Protein AF-A0A737IDY1-F1 (afdb_monomer_lite)

Organism: NCBI:txid1967609

Structure (mmCIF, N/CA/C/O backbone):
data_AF-A0A737IDY1-F1
#
_entry.id   AF-A0A737IDY1-F1
#
loop_
_atom_site.group_PDB
_atom_site.id
_atom_site.type_symbol
_atom_site.label_atom_id
_atom_site.label_alt_id
_atom_site.label_comp_id
_atom_site.label_asym_id
_atom_site.label_entity_id
_atom_site.label_seq_id
_atom_site.pdbx_PDB_ins_code
_atom_site.Cartn_x
_atom_site.Cartn_y
_atom_site.Cartn_z
_atom_site.occupancy
_atom_site.B_iso_or_equiv
_atom_site.auth_seq_id
_atom_site.auth_comp_id
_atom_site.auth_asym_id
_atom_site.auth_atom_id
_atom_site.pdbx_PDB_model_num
ATOM 1 N N . MET A 1 1 ? 48.883 32.545 -89.229 1.00 51.78 1 MET A N 1
ATOM 2 C CA . MET A 1 1 ? 48.535 32.099 -87.864 1.00 51.78 1 MET A CA 1
ATOM 3 C C . MET A 1 1 ? 49.691 31.263 -87.366 1.00 51.78 1 MET A C 1
ATOM 5 O O . MET A 1 1 ? 49.945 30.193 -87.908 1.00 51.78 1 MET A O 1
ATOM 9 N N . ASP A 1 2 ? 50.469 31.830 -86.453 1.00 51.66 2 ASP A N 1
ATOM 10 C CA . ASP A 1 2 ? 51.795 31.333 -86.107 1.00 51.66 2 ASP A CA 1
ATOM 11 C C . ASP A 1 2 ? 51.736 30.023 -85.322 1.00 51.66 2 ASP A C 1
ATOM 13 O O . ASP A 1 2 ? 50.914 29.856 -84.418 1.00 51.66 2 ASP A O 1
ATOM 17 N N . LYS A 1 3 ? 52.675 29.118 -85.636 1.00 54.53 3 LYS A N 1
ATOM 18 C CA . LYS A 1 3 ? 52.867 27.783 -85.030 1.00 54.53 3 LYS A CA 1
ATOM 19 C C . LYS A 1 3 ? 52.943 27.800 -83.488 1.00 54.53 3 LYS A C 1
ATOM 21 O O . LYS A 1 3 ? 52.808 26.760 -82.847 1.00 54.53 3 LYS A O 1
ATOM 26 N N . HIS A 1 4 ? 53.122 28.980 -82.890 1.00 56.19 4 HIS A N 1
ATOM 27 C CA . HIS A 1 4 ? 53.158 29.211 -81.448 1.00 56.19 4 HIS A CA 1
ATOM 28 C C . HIS A 1 4 ? 51.786 29.194 -80.748 1.00 56.19 4 HIS A C 1
ATOM 30 O O . HIS A 1 4 ? 51.753 28.995 -79.539 1.00 56.19 4 HIS A O 1
ATOM 36 N N . THR A 1 5 ? 50.658 29.337 -81.452 1.00 58.06 5 THR A N 1
ATOM 37 C CA . THR A 1 5 ? 49.321 29.236 -80.813 1.00 58.06 5 THR A CA 1
ATOM 38 C C . THR A 1 5 ? 48.769 27.811 -80.794 1.00 58.06 5 THR A C 1
ATOM 40 O O . THR A 1 5 ? 48.032 27.446 -79.882 1.00 58.06 5 THR A O 1
ATOM 43 N N . THR A 1 6 ? 49.177 26.959 -81.736 1.00 63.75 6 THR A N 1
ATOM 44 C CA . THR A 1 6 ? 48.678 25.581 -81.833 1.00 63.75 6 THR A CA 1
ATOM 45 C C . THR A 1 6 ? 49.288 24.656 -80.781 1.00 63.75 6 THR A C 1
ATOM 47 O O . THR A 1 6 ? 48.566 23.855 -80.200 1.00 63.75 6 THR A O 1
ATOM 50 N N . TRP A 1 7 ? 50.588 24.769 -80.474 1.00 65.94 7 TRP A N 1
ATOM 51 C CA . TRP A 1 7 ? 51.228 23.879 -79.487 1.00 65.94 7 TRP A CA 1
ATOM 52 C C . TRP A 1 7 ? 50.713 24.110 -78.054 1.00 65.94 7 TRP A C 1
ATOM 54 O O . TRP A 1 7 ? 50.498 23.142 -77.329 1.00 65.94 7 TRP A O 1
ATOM 64 N N . LEU A 1 8 ? 50.422 25.363 -77.675 1.00 69.19 8 LEU A N 1
ATOM 65 C CA . LEU A 1 8 ? 49.798 25.698 -76.388 1.00 69.19 8 LEU A CA 1
ATOM 66 C C . LEU A 1 8 ? 48.379 25.127 -76.275 1.00 69.19 8 LEU A C 1
ATOM 68 O O . LEU A 1 8 ? 48.006 24.642 -75.211 1.00 69.19 8 LEU A O 1
ATOM 72 N N . ALA A 1 9 ? 47.610 25.117 -77.369 1.00 70.19 9 ALA A N 1
ATOM 73 C CA . ALA A 1 9 ? 46.286 24.497 -77.396 1.00 70.19 9 ALA A CA 1
ATOM 74 C C . ALA A 1 9 ? 46.360 22.966 -77.248 1.00 70.19 9 ALA A C 1
ATOM 76 O O . ALA A 1 9 ? 45.568 22.390 -76.506 1.00 70.19 9 ALA A O 1
ATOM 77 N N . TYR A 1 10 ? 47.340 22.308 -77.881 1.00 75.94 10 TYR A N 1
ATOM 78 C CA . TYR A 1 10 ? 47.556 20.866 -77.712 1.00 75.94 10 TYR A CA 1
ATOM 79 C C . TYR A 1 10 ? 48.030 20.502 -76.301 1.00 75.94 10 TYR A C 1
ATOM 81 O O . TYR A 1 10 ? 47.578 19.502 -75.751 1.00 75.94 10 TYR A O 1
ATOM 89 N N . ILE A 1 11 ? 48.886 21.322 -75.682 1.00 77.44 11 ILE A N 1
ATOM 90 C CA . ILE A 1 11 ? 49.307 21.130 -74.287 1.00 77.44 11 ILE A CA 1
ATOM 91 C C . ILE A 1 11 ? 48.130 21.315 -73.335 1.00 77.44 11 ILE A C 1
ATOM 93 O O . ILE A 1 11 ? 47.958 20.510 -72.422 1.00 77.44 11 ILE A O 1
ATOM 97 N N . TRP A 1 12 ? 47.287 22.326 -73.557 1.00 74.19 12 TRP A N 1
ATOM 98 C CA . TRP A 1 12 ? 46.123 22.522 -72.702 1.00 74.19 12 TRP A CA 1
ATOM 99 C C . TRP A 1 12 ? 45.099 21.390 -72.897 1.00 74.19 12 TRP A C 1
ATOM 101 O O . TRP A 1 12 ? 44.586 20.855 -71.921 1.00 74.19 12 TRP A O 1
ATOM 111 N N . ALA A 1 13 ? 44.869 20.914 -74.121 1.00 73.81 13 ALA A N 1
ATOM 112 C CA . ALA A 1 13 ? 44.017 19.745 -74.362 1.00 73.81 13 ALA A CA 1
ATOM 113 C C . ALA A 1 13 ? 44.574 18.456 -73.719 1.00 73.81 13 ALA A C 1
ATOM 115 O O . ALA A 1 13 ? 43.814 17.662 -73.169 1.00 73.81 13 ALA A O 1
ATOM 116 N N . LEU A 1 14 ? 45.899 18.265 -73.722 1.00 74.31 14 LEU A N 1
ATOM 117 C CA . LEU A 1 14 ? 46.548 17.121 -73.076 1.00 74.31 14 LEU A CA 1
ATOM 118 C C . LEU A 1 14 ? 46.428 17.184 -71.545 1.00 74.31 14 LEU A C 1
ATOM 120 O O . LEU A 1 14 ? 46.078 16.187 -70.919 1.00 74.31 14 LEU A O 1
ATOM 124 N N . ILE A 1 15 ? 46.678 18.349 -70.938 1.00 74.12 15 ILE A N 1
ATOM 125 C CA . ILE A 1 15 ? 46.593 18.527 -69.480 1.00 74.12 15 ILE A CA 1
ATOM 126 C C . ILE A 1 15 ? 45.140 18.398 -69.008 1.00 74.12 15 ILE A C 1
ATOM 128 O O . ILE A 1 15 ? 44.889 17.727 -68.013 1.00 74.12 15 ILE A O 1
ATOM 132 N N . SER A 1 16 ? 44.169 18.964 -69.731 1.00 70.19 16 SER A N 1
ATOM 133 C CA . SER A 1 16 ? 42.749 18.806 -69.380 1.00 70.19 16 SER A CA 1
ATOM 134 C C . SER A 1 16 ? 42.243 17.376 -69.598 1.00 70.19 16 SER A C 1
ATOM 136 O O . SER A 1 16 ? 41.480 16.888 -68.768 1.00 70.19 16 SER A O 1
ATOM 138 N N . GLY A 1 17 ? 42.719 16.662 -70.626 1.00 66.50 17 GLY A N 1
ATOM 139 C CA . GLY A 1 17 ? 42.428 15.237 -70.819 1.00 66.50 17 GLY A CA 1
ATOM 140 C C . GLY A 1 17 ? 42.988 14.352 -69.701 1.00 66.50 17 GLY A C 1
ATOM 141 O O . GLY A 1 17 ? 42.274 13.503 -69.172 1.00 66.50 17 GLY A O 1
ATOM 142 N N . ILE A 1 18 ? 44.234 14.597 -69.280 1.00 65.56 18 ILE A N 1
ATOM 143 C CA . ILE A 1 18 ? 44.852 13.880 -68.156 1.00 65.56 18 ILE A CA 1
ATOM 144 C C . ILE A 1 18 ? 44.110 14.209 -66.853 1.00 65.56 18 ILE A C 1
ATOM 146 O O . ILE A 1 18 ? 43.707 13.293 -66.144 1.00 65.56 18 ILE A O 1
ATOM 150 N N . CYS A 1 19 ? 43.831 15.480 -66.552 1.00 60.72 19 CYS A N 1
ATOM 151 C CA . CYS A 1 19 ? 43.095 15.854 -65.339 1.00 60.72 19 CYS A CA 1
ATOM 152 C C . CYS A 1 19 ? 41.648 15.322 -65.309 1.00 60.72 19 CYS A C 1
ATOM 154 O O . CYS A 1 19 ? 41.158 15.013 -64.228 1.00 60.72 19 CYS A O 1
ATOM 156 N N . ALA A 1 20 ? 40.984 15.156 -66.460 1.00 57.84 20 ALA A N 1
ATOM 157 C CA . ALA A 1 20 ? 39.661 14.528 -66.542 1.00 57.84 20 ALA A CA 1
ATOM 158 C C . ALA A 1 20 ? 39.701 13.001 -66.332 1.00 57.84 20 ALA A C 1
ATOM 160 O O . ALA A 1 20 ? 38.736 12.416 -65.847 1.00 57.84 20 ALA A O 1
ATOM 161 N N . GLN A 1 21 ? 40.817 12.343 -66.660 1.00 53.78 21 GLN A N 1
ATOM 162 C CA . GLN A 1 21 ? 40.993 10.906 -66.428 1.00 53.78 21 GLN A CA 1
ATOM 163 C C . GLN A 1 21 ? 41.264 10.585 -64.946 1.00 53.78 21 GLN A C 1
ATOM 165 O O . GLN A 1 21 ? 40.863 9.527 -64.464 1.00 53.78 21 GLN A O 1
ATOM 170 N N . TRP A 1 22 ? 41.880 11.513 -64.205 1.00 52.53 22 TRP A N 1
ATOM 171 C CA . TRP A 1 22 ? 42.130 11.378 -62.762 1.00 52.53 22 TRP A CA 1
ATOM 172 C C . TRP A 1 22 ? 40.904 11.657 -61.882 1.00 52.53 22 TRP A C 1
ATOM 174 O O . TRP A 1 22 ? 40.907 11.282 -60.714 1.00 52.53 22 TRP A O 1
ATOM 184 N N . THR A 1 23 ? 39.837 12.256 -62.415 1.00 52.28 23 THR A N 1
ATOM 185 C CA . THR A 1 23 ? 38.580 12.444 -61.671 1.00 52.28 23 THR A CA 1
ATOM 186 C C . THR A 1 23 ? 37.562 11.322 -61.888 1.00 52.28 23 THR A C 1
ATOM 188 O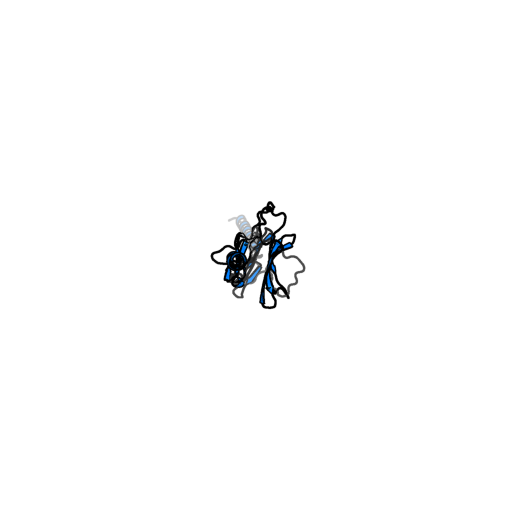 O . THR A 1 23 ? 36.517 11.338 -61.242 1.00 52.28 23 THR A O 1
ATOM 191 N N . LEU A 1 24 ? 37.846 10.334 -62.752 1.00 53.38 24 LEU A N 1
ATOM 192 C CA . LEU A 1 24 ? 36.860 9.323 -63.160 1.00 53.38 24 LEU A CA 1
ATOM 193 C C . LEU A 1 24 ? 37.045 7.925 -62.538 1.00 53.38 24 LEU A C 1
ATOM 195 O O . LEU A 1 24 ? 36.161 7.097 -62.722 1.00 53.38 24 LEU A O 1
ATOM 199 N N . ASN A 1 25 ? 38.138 7.616 -61.822 1.00 52.41 25 ASN A N 1
ATOM 200 C CA . ASN A 1 25 ? 38.460 6.205 -61.523 1.00 52.41 25 ASN A CA 1
ATOM 201 C C . ASN A 1 25 ? 38.720 5.795 -60.066 1.00 52.41 25 ASN A C 1
ATOM 203 O O . ASN A 1 25 ? 39.181 4.681 -59.847 1.00 52.41 25 ASN A O 1
ATOM 207 N N . ASP A 1 26 ? 38.311 6.604 -59.087 1.00 51.69 26 ASP A N 1
ATOM 208 C CA . ASP A 1 26 ? 38.113 6.120 -57.705 1.00 51.69 26 ASP A CA 1
ATOM 209 C C . ASP A 1 26 ? 36.625 5.944 -57.346 1.00 51.69 26 ASP A C 1
ATOM 211 O O . ASP A 1 26 ? 36.255 5.850 -56.177 1.00 51.69 26 ASP A O 1
ATOM 215 N N . TYR A 1 27 ? 35.748 5.840 -58.351 1.00 51.00 27 TYR A N 1
ATOM 216 C CA . TYR A 1 27 ? 34.382 5.357 -58.152 1.00 51.00 27 TYR A CA 1
ATOM 217 C C . TYR A 1 27 ? 34.287 3.924 -58.673 1.00 51.00 27 TYR A C 1
ATOM 219 O O . TYR A 1 27 ? 34.028 3.675 -59.849 1.00 51.00 27 TYR A O 1
ATOM 227 N N . ILE A 1 28 ? 34.547 2.956 -57.793 1.00 58.75 28 ILE A N 1
ATOM 228 C CA . ILE A 1 28 ? 34.242 1.552 -58.068 1.00 58.75 28 ILE A CA 1
ATOM 229 C C . ILE A 1 28 ? 32.756 1.482 -58.454 1.00 58.75 28 ILE A C 1
ATOM 231 O O . ILE A 1 28 ? 31.889 1.938 -57.710 1.00 58.75 28 ILE A O 1
ATOM 235 N N . ASN A 1 29 ? 32.460 0.944 -59.639 1.00 59.81 29 ASN A N 1
ATOM 236 C CA . ASN A 1 29 ? 31.088 0.710 -60.073 1.00 59.81 29 ASN A CA 1
ATOM 237 C C . ASN A 1 29 ? 30.551 -0.523 -59.367 1.00 59.81 29 ASN A C 1
ATOM 239 O O . ASN A 1 29 ? 30.725 -1.667 -59.791 1.00 59.81 29 ASN A O 1
ATOM 243 N N . HIS A 1 30 ? 29.886 -0.251 -58.261 1.00 57.06 30 HIS A N 1
ATOM 244 C CA . HIS A 1 30 ? 29.018 -1.197 -57.627 1.00 57.06 30 HIS A CA 1
ATOM 245 C C . HIS A 1 30 ? 27.670 -1.143 -58.348 1.00 57.06 30 HIS A C 1
ATOM 247 O O . HIS A 1 30 ? 26.880 -0.252 -58.060 1.00 57.06 30 HIS A O 1
ATOM 253 N N . GLY A 1 31 ? 27.448 -2.024 -59.338 1.00 57.59 31 GLY A N 1
ATOM 254 C CA . GLY A 1 31 ? 26.173 -2.087 -60.074 1.00 57.59 31 GLY A CA 1
ATOM 255 C C . GLY A 1 31 ? 24.972 -2.100 -59.122 1.00 57.59 31 GLY A C 1
ATOM 256 O O . GLY A 1 31 ? 25.135 -2.520 -57.980 1.00 57.59 31 GLY A O 1
ATOM 257 N N . ASP A 1 32 ? 23.813 -1.610 -59.569 1.00 55.91 32 ASP A N 1
ATOM 258 C CA . ASP A 1 32 ? 22.682 -1.223 -58.710 1.00 55.91 32 ASP A CA 1
ATOM 259 C C . ASP A 1 32 ? 22.418 -2.214 -57.555 1.00 55.91 32 ASP A C 1
ATOM 261 O O . ASP A 1 32 ? 21.854 -3.289 -57.746 1.00 55.91 32 ASP A O 1
ATOM 265 N N . GLY A 1 33 ? 22.869 -1.862 -56.343 1.00 58.25 33 GLY A N 1
ATOM 266 C CA . GLY A 1 33 ? 22.723 -2.680 -55.130 1.00 58.25 33 GLY A CA 1
ATOM 267 C C . GLY A 1 33 ? 24.002 -3.338 -54.592 1.00 58.25 33 GLY A C 1
ATOM 268 O O . GLY A 1 33 ? 23.981 -3.908 -53.502 1.00 58.25 33 GLY A O 1
ATOM 269 N N . TYR A 1 34 ? 25.142 -3.235 -55.274 1.00 61.69 34 TYR A N 1
ATOM 270 C CA . TYR A 1 34 ? 26.427 -3.576 -54.669 1.00 61.69 34 TYR A CA 1
ATOM 271 C C . TYR A 1 34 ? 26.808 -2.449 -53.678 1.00 61.69 34 TYR A C 1
ATOM 273 O O . TYR A 1 34 ? 26.773 -1.257 -53.978 1.00 61.69 34 TYR A O 1
ATOM 281 N N . ALA A 1 35 ? 27.128 -2.828 -52.442 1.00 56.97 35 ALA A N 1
ATOM 282 C CA . ALA A 1 35 ? 27.739 -1.946 -51.458 1.00 56.97 35 ALA A CA 1
ATOM 283 C C . ALA A 1 35 ? 29.188 -2.418 -51.226 1.00 56.97 35 ALA A C 1
ATOM 285 O O . ALA A 1 35 ? 29.387 -3.547 -50.765 1.00 56.97 35 ALA A O 1
ATOM 286 N N . PRO A 1 36 ? 30.211 -1.603 -51.540 1.00 58.72 36 PRO A N 1
ATOM 287 C CA . PRO A 1 36 ? 31.608 -1.932 -51.262 1.00 58.72 36 PRO A CA 1
ATOM 288 C C . PRO A 1 36 ? 31.823 -2.181 -49.774 1.00 58.72 36 PRO A C 1
ATOM 290 O O . PRO A 1 36 ? 31.508 -1.300 -48.981 1.00 58.72 36 PRO A O 1
ATOM 293 N N . GLY A 1 37 ? 32.405 -3.337 -49.428 1.00 56.84 37 GLY A N 1
ATOM 294 C CA . GLY A 1 37 ? 33.426 -3.602 -48.390 1.00 56.84 37 GLY A CA 1
ATOM 295 C C . GLY A 1 37 ? 33.327 -3.042 -46.959 1.00 56.84 37 GLY A C 1
ATOM 296 O O . GLY A 1 37 ? 34.176 -3.378 -46.141 1.00 56.84 37 GLY A O 1
ATOM 297 N N . TRP A 1 38 ? 32.332 -2.224 -46.631 1.00 54.75 38 TRP A N 1
ATOM 298 C CA . TRP A 1 38 ? 32.264 -1.405 -45.415 1.00 54.75 38 TRP A CA 1
ATOM 299 C C . TRP A 1 38 ? 30.955 -1.597 -44.638 1.00 54.75 38 TRP A C 1
ATOM 301 O O . TRP A 1 38 ? 30.796 -1.044 -43.552 1.00 54.75 38 TRP A O 1
ATOM 311 N N . ARG A 1 39 ? 30.032 -2.426 -45.149 1.00 54.59 39 ARG A N 1
ATOM 312 C CA . ARG A 1 39 ? 28.839 -2.888 -44.426 1.00 54.59 39 ARG A CA 1
ATOM 313 C C . ARG A 1 39 ? 28.940 -4.385 -44.148 1.00 54.59 39 ARG A C 1
ATOM 315 O O . ARG A 1 39 ? 28.561 -5.212 -44.968 1.00 54.59 39 ARG A O 1
ATOM 322 N N . ARG A 1 40 ? 29.456 -4.738 -42.970 1.00 60.62 40 ARG A N 1
ATOM 323 C CA . ARG A 1 40 ? 29.122 -6.015 -42.330 1.00 60.62 40 ARG A CA 1
ATOM 324 C C . ARG A 1 40 ? 27.891 -5.767 -41.477 1.00 60.62 40 ARG A C 1
ATOM 326 O O . ARG A 1 40 ? 27.995 -5.181 -40.404 1.00 60.62 40 ARG A O 1
ATOM 333 N N . GLU A 1 41 ? 26.734 -6.176 -41.968 1.00 64.50 41 GLU A N 1
ATOM 334 C CA . GLU A 1 41 ? 25.530 -6.217 -41.149 1.00 64.50 41 GLU A CA 1
ATOM 335 C C . GLU A 1 41 ? 25.725 -7.301 -40.080 1.00 64.50 41 GLU A C 1
ATOM 337 O O . GLU A 1 41 ? 26.015 -8.458 -40.377 1.00 64.50 41 GLU A O 1
ATOM 342 N N . PHE A 1 42 ? 25.658 -6.899 -38.811 1.00 63.47 42 PHE A N 1
ATOM 343 C CA . PHE A 1 42 ? 25.988 -7.708 -37.630 1.00 63.47 42 PHE A CA 1
ATOM 344 C C . PHE A 1 42 ? 24.867 -8.693 -37.247 1.00 63.47 42 PHE A C 1
ATOM 346 O O . PHE A 1 42 ? 24.722 -9.059 -36.085 1.00 63.47 42 PHE A O 1
ATOM 353 N N . SER A 1 43 ? 24.049 -9.117 -38.210 1.00 63.03 43 SER A N 1
ATOM 354 C CA . SER A 1 43 ? 22.943 -10.047 -37.983 1.00 63.03 43 SER A CA 1
ATOM 355 C C . SER A 1 43 ? 23.436 -11.483 -38.172 1.00 63.03 43 SER A C 1
ATOM 357 O O . SER A 1 43 ? 23.240 -12.103 -39.216 1.00 63.03 43 SER A O 1
ATOM 359 N N . ARG A 1 44 ? 24.176 -11.992 -37.176 1.00 66.75 44 ARG A N 1
ATOM 360 C CA . ARG A 1 44 ? 24.664 -13.380 -37.131 1.00 66.75 44 ARG A CA 1
ATOM 361 C C . ARG A 1 44 ? 24.140 -14.084 -35.881 1.00 66.75 44 ARG A C 1
ATOM 363 O O . ARG A 1 44 ? 24.332 -13.611 -34.765 1.00 66.75 44 ARG A O 1
ATOM 370 N N . THR A 1 45 ? 23.497 -15.232 -36.054 1.00 69.56 45 THR A N 1
ATOM 371 C CA . THR A 1 45 ? 23.138 -16.117 -34.938 1.00 69.56 45 THR A CA 1
ATOM 372 C C . THR A 1 45 ? 24.385 -16.830 -34.412 1.00 69.56 45 THR A C 1
ATOM 374 O O . THR A 1 45 ? 25.198 -17.296 -35.208 1.00 69.56 45 THR A O 1
ATOM 377 N N . GLY A 1 46 ? 24.522 -16.963 -33.088 1.00 67.81 46 GLY A N 1
ATOM 378 C CA . GLY A 1 46 ? 25.616 -17.734 -32.473 1.00 67.81 46 GLY A CA 1
ATOM 379 C C . GLY A 1 46 ? 26.926 -16.964 -32.261 1.00 67.81 46 GLY A C 1
ATOM 380 O O . GLY A 1 46 ? 28.001 -17.559 -32.251 1.00 67.81 46 GLY A O 1
ATOM 381 N N . ASP A 1 47 ? 26.843 -15.645 -32.102 1.00 72.19 47 ASP A N 1
ATOM 382 C CA . ASP A 1 47 ? 27.937 -14.789 -31.636 1.00 72.19 47 ASP A CA 1
ATOM 383 C C . ASP A 1 47 ? 28.316 -15.101 -30.169 1.00 72.19 47 ASP A C 1
ATOM 385 O O . ASP A 1 47 ? 27.436 -15.272 -29.325 1.00 72.19 47 ASP A O 1
ATOM 389 N N . GLY A 1 48 ? 29.621 -15.170 -29.870 1.00 74.88 48 GLY A N 1
ATOM 390 C CA . GLY A 1 48 ? 30.146 -15.242 -28.504 1.00 74.88 48 GLY A CA 1
ATOM 391 C C . GLY A 1 48 ? 30.816 -13.932 -28.079 1.00 74.88 48 GLY A C 1
ATOM 392 O O . GLY A 1 48 ? 31.930 -13.638 -28.521 1.00 74.88 48 GLY A O 1
ATOM 393 N N . MET A 1 49 ? 30.177 -13.181 -27.175 1.00 81.81 49 MET A N 1
ATOM 394 C CA . MET A 1 49 ? 30.736 -11.946 -26.611 1.00 81.81 49 MET A CA 1
ATOM 395 C C . MET A 1 49 ? 31.655 -12.246 -25.416 1.00 81.81 49 MET A C 1
ATOM 397 O O . MET A 1 49 ? 31.190 -12.651 -24.354 1.00 81.81 49 MET A O 1
ATOM 401 N N . THR A 1 50 ? 32.965 -12.007 -25.564 1.00 83.19 50 THR A N 1
ATOM 402 C CA . THR A 1 50 ? 33.968 -12.214 -24.496 1.00 83.19 50 THR A CA 1
ATOM 403 C C . THR A 1 50 ? 34.283 -10.945 -23.676 1.00 83.19 50 THR A C 1
ATOM 405 O O . THR A 1 50 ? 35.256 -10.943 -22.926 1.00 83.19 50 THR A O 1
ATOM 408 N N . GLY A 1 51 ? 33.508 -9.854 -23.815 1.00 86.81 51 GLY A N 1
ATOM 409 C CA . GLY A 1 51 ? 33.744 -8.556 -23.147 1.00 86.81 51 GLY A CA 1
ATOM 410 C C . GLY A 1 51 ? 32.509 -7.632 -23.060 1.00 86.81 51 GLY A C 1
ATOM 411 O O . GLY A 1 51 ? 31.431 -7.996 -23.522 1.00 86.81 51 GLY A O 1
ATOM 412 N N . ASN A 1 52 ? 32.664 -6.440 -22.457 1.00 89.62 52 ASN A N 1
ATOM 413 C CA . ASN A 1 52 ? 31.569 -5.490 -22.172 1.00 89.62 52 ASN A CA 1
ATOM 414 C C . ASN A 1 52 ? 30.963 -4.837 -23.427 1.00 89.62 52 ASN A C 1
ATOM 416 O O . ASN A 1 52 ? 31.680 -4.455 -24.353 1.00 89.62 52 ASN A O 1
ATOM 420 N N . LEU A 1 53 ? 29.652 -4.583 -23.383 1.00 85.88 53 LEU A N 1
ATOM 421 C CA . LEU A 1 53 ? 28.924 -3.833 -24.405 1.00 85.88 53 LEU A CA 1
ATOM 422 C C . LEU A 1 53 ? 28.669 -2.390 -23.948 1.00 85.88 53 LEU A C 1
ATOM 424 O O . LEU A 1 53 ? 27.843 -2.140 -23.074 1.00 85.88 53 LEU A O 1
ATOM 428 N N . TYR A 1 54 ? 29.358 -1.430 -24.563 1.00 84.50 54 TYR A N 1
ATOM 429 C CA . TYR A 1 54 ? 29.125 -0.002 -24.336 1.00 84.50 54 TYR A CA 1
ATOM 430 C C . TYR A 1 54 ? 28.329 0.588 -25.496 1.00 84.50 54 TYR A C 1
ATOM 432 O O . TYR A 1 54 ? 28.824 0.659 -26.620 1.00 84.50 54 TYR A O 1
ATOM 440 N N . LEU A 1 55 ? 27.117 1.059 -25.213 1.00 85.75 55 LEU A N 1
ATOM 441 C CA . LEU A 1 55 ? 26.253 1.704 -26.196 1.00 85.75 55 LEU A CA 1
ATOM 442 C C . LEU A 1 55 ? 26.315 3.219 -25.972 1.00 85.75 55 LEU A C 1
ATOM 444 O O . LEU A 1 55 ? 25.713 3.752 -25.042 1.00 85.75 55 LEU A O 1
ATOM 448 N N . LYS A 1 56 ? 27.130 3.908 -26.777 1.00 86.56 56 LYS A N 1
ATOM 449 C CA . LYS A 1 56 ? 27.335 5.357 -26.662 1.00 86.56 56 LYS A CA 1
ATOM 450 C C . LYS A 1 56 ? 26.221 6.087 -27.399 1.00 86.56 56 LYS A C 1
ATOM 452 O O . LYS A 1 56 ? 26.136 6.005 -28.619 1.00 86.56 56 LYS A O 1
ATOM 457 N N . ASN A 1 57 ? 25.408 6.827 -26.665 1.00 78.94 57 ASN A N 1
ATOM 458 C CA . ASN A 1 57 ? 24.449 7.759 -27.233 1.00 78.94 57 ASN A CA 1
ATOM 459 C C . ASN A 1 57 ? 24.221 8.902 -26.248 1.00 78.94 57 ASN A C 1
ATOM 461 O O . ASN A 1 57 ? 24.347 8.739 -25.035 1.00 78.94 57 ASN A O 1
ATOM 465 N N . GLU A 1 58 ? 23.875 10.055 -26.795 1.00 86.06 58 GLU A N 1
ATOM 466 C CA . GLU A 1 58 ? 23.423 11.212 -26.034 1.00 86.06 58 GLU A CA 1
ATOM 467 C C . GLU A 1 58 ? 21.904 11.165 -25.795 1.00 86.06 58 GLU A C 1
ATOM 469 O O . GLU A 1 58 ? 21.414 11.778 -24.850 1.00 86.06 58 GLU A O 1
ATOM 474 N N . GLY A 1 59 ? 21.172 10.400 -26.615 1.00 84.19 59 GLY A N 1
ATOM 475 C CA . GLY A 1 59 ? 19.746 10.097 -26.453 1.00 84.19 59 GLY A CA 1
ATOM 476 C C . GLY A 1 59 ? 19.459 8.686 -25.918 1.00 84.19 59 GLY A C 1
ATOM 477 O O . GLY A 1 59 ? 20.367 7.947 -25.532 1.00 84.19 59 GLY A O 1
ATOM 478 N N . ARG A 1 60 ? 18.173 8.302 -25.913 1.00 88.38 60 ARG A N 1
ATOM 479 C CA . ARG A 1 60 ? 17.713 6.974 -25.482 1.00 88.38 60 ARG A CA 1
ATOM 480 C C . ARG A 1 60 ? 18.349 5.879 -26.322 1.00 88.38 60 ARG A C 1
ATOM 482 O O . ARG A 1 60 ? 18.381 5.964 -27.549 1.00 88.38 60 ARG A O 1
ATOM 489 N N . ILE A 1 61 ? 18.782 4.816 -25.660 1.00 87.00 61 ILE A N 1
ATOM 490 C CA . ILE A 1 61 ? 18.997 3.536 -26.321 1.00 87.00 61 ILE A CA 1
ATOM 491 C C . ILE A 1 61 ? 18.046 2.554 -25.680 1.00 87.00 61 ILE A C 1
ATOM 493 O O . ILE A 1 61 ? 18.078 2.328 -24.470 1.00 87.00 61 ILE A O 1
ATOM 497 N N . ASN A 1 62 ? 17.190 2.007 -26.524 1.00 89.44 62 ASN A N 1
ATOM 498 C CA . ASN A 1 62 ? 16.297 0.951 -26.134 1.00 89.44 62 ASN A CA 1
ATOM 499 C C . ASN A 1 62 ? 16.968 -0.387 -26.399 1.00 89.44 62 ASN A C 1
ATOM 501 O O . ASN A 1 62 ? 17.480 -0.634 -27.490 1.00 89.44 62 ASN A O 1
ATOM 505 N N . LEU A 1 63 ? 16.885 -1.270 -25.422 1.00 92.62 63 LEU A N 1
ATOM 506 C CA . LEU A 1 63 ? 16.892 -2.696 -25.677 1.00 92.62 63 LEU A CA 1
ATOM 507 C C . LEU A 1 63 ? 15.428 -3.100 -25.821 1.00 92.62 63 LEU A C 1
ATOM 509 O O . LEU A 1 63 ? 14.610 -2.801 -24.950 1.00 92.62 63 LEU A O 1
ATOM 513 N N . ALA A 1 64 ? 15.086 -3.700 -26.951 1.00 92.56 64 ALA A N 1
ATOM 514 C CA . ALA A 1 64 ? 13.702 -3.891 -27.346 1.00 92.56 64 ALA A CA 1
ATOM 515 C C . ALA A 1 64 ? 13.437 -5.335 -27.726 1.00 92.56 64 ALA A C 1
ATOM 517 O O . ALA A 1 64 ? 14.308 -6.018 -28.262 1.00 92.56 64 ALA A O 1
ATOM 518 N N . ILE A 1 65 ? 12.200 -5.754 -27.508 1.00 93.62 65 ILE A N 1
ATOM 519 C CA . ILE A 1 65 ? 11.625 -6.882 -28.226 1.00 93.62 65 ILE A CA 1
ATOM 520 C C . ILE A 1 65 ? 10.629 -6.278 -29.181 1.00 93.62 65 ILE A C 1
ATOM 522 O O . ILE A 1 65 ? 9.812 -5.450 -28.780 1.00 93.62 65 ILE A O 1
ATOM 526 N N . VAL A 1 66 ? 10.707 -6.701 -30.425 1.00 93.38 66 VAL A N 1
ATOM 527 C CA . VAL A 1 66 ? 9.805 -6.271 -31.477 1.00 93.38 66 VAL A CA 1
ATOM 528 C C . VAL A 1 66 ? 9.183 -7.509 -32.103 1.00 93.38 66 VAL A C 1
ATOM 530 O O . VAL A 1 66 ? 9.783 -8.587 -32.069 1.00 93.38 66 VAL A O 1
ATOM 533 N N . ASP A 1 67 ? 7.964 -7.380 -32.609 1.00 92.19 67 ASP A N 1
ATOM 534 C CA . ASP A 1 67 ? 7.353 -8.438 -33.409 1.00 92.19 67 ASP A CA 1
ATOM 535 C C . ASP A 1 67 ? 7.891 -8.444 -34.853 1.00 92.19 67 ASP A C 1
ATOM 537 O O . ASP A 1 67 ? 8.763 -7.655 -35.213 1.00 92.19 67 ASP A O 1
ATOM 541 N N . GLU A 1 68 ? 7.405 -9.373 -35.683 1.00 93.81 68 GLU A N 1
ATOM 542 C CA . GLU A 1 68 ? 7.814 -9.513 -37.093 1.00 93.81 68 GLU A CA 1
ATOM 543 C C . GLU A 1 68 ? 7.450 -8.282 -37.945 1.00 93.81 68 GLU A C 1
ATOM 545 O O . GLU A 1 68 ? 8.070 -8.036 -38.975 1.00 93.81 68 GLU A O 1
ATOM 550 N N . ALA A 1 69 ? 6.486 -7.476 -37.488 1.00 92.69 69 ALA A N 1
ATOM 551 C CA . ALA A 1 69 ? 6.144 -6.181 -38.072 1.00 92.69 69 ALA A CA 1
ATOM 552 C C . ALA A 1 69 ? 6.929 -5.020 -37.427 1.00 92.69 69 ALA A C 1
ATOM 554 O O . ALA A 1 69 ? 6.581 -3.856 -37.624 1.00 92.69 69 ALA A O 1
ATOM 555 N N . GLU A 1 70 ? 7.959 -5.340 -36.638 1.00 91.44 70 GLU A N 1
ATOM 556 C CA . GLU A 1 70 ? 8.826 -4.427 -35.892 1.00 91.44 70 GLU A CA 1
ATOM 557 C C . GLU A 1 70 ? 8.103 -3.583 -34.831 1.00 91.44 70 GLU A C 1
ATOM 559 O O . GLU A 1 70 ? 8.630 -2.580 -34.343 1.00 91.44 70 GLU A O 1
ATOM 564 N N . THR A 1 71 ? 6.910 -4.002 -34.406 1.00 92.88 71 THR A N 1
ATOM 565 C CA . THR A 1 71 ? 6.189 -3.327 -33.329 1.00 92.88 71 THR A CA 1
ATOM 566 C C . THR A 1 71 ? 6.779 -3.734 -31.977 1.00 92.88 71 THR A C 1
ATOM 568 O O . THR A 1 71 ? 6.811 -4.922 -31.644 1.00 92.88 71 THR A O 1
ATOM 571 N N . PRO A 1 72 ? 7.220 -2.776 -31.148 1.00 93.56 72 PRO A N 1
ATOM 572 C CA . PRO A 1 72 ? 7.787 -3.064 -29.840 1.00 93.56 72 PRO A CA 1
ATOM 573 C C . PRO A 1 72 ? 6.778 -3.728 -28.910 1.00 93.56 72 PRO A C 1
ATOM 575 O O . PRO A 1 72 ? 5.678 -3.230 -28.703 1.00 93.56 72 PRO A O 1
ATOM 578 N N . ARG A 1 73 ? 7.179 -4.827 -28.287 1.00 94.56 73 ARG A N 1
ATOM 579 C CA . ARG A 1 73 ? 6.432 -5.539 -27.238 1.00 94.56 73 ARG A CA 1
ATOM 580 C C . ARG A 1 73 ? 7.063 -5.351 -25.863 1.00 94.56 73 ARG A C 1
ATOM 582 O O . ARG A 1 73 ? 6.458 -5.672 -24.850 1.00 94.56 73 ARG A O 1
ATOM 589 N N . MET A 1 74 ? 8.285 -4.825 -25.825 1.00 95.94 74 MET A N 1
ATOM 590 C CA . MET A 1 74 ? 8.982 -4.483 -24.595 1.00 95.94 74 MET A CA 1
ATOM 591 C C . MET A 1 74 ? 10.002 -3.384 -24.849 1.00 95.94 74 MET A C 1
ATOM 593 O O . MET A 1 74 ? 10.703 -3.417 -25.864 1.00 95.94 74 MET A O 1
ATOM 597 N N . TRP A 1 75 ? 10.155 -2.495 -23.872 1.00 94.06 75 TRP A N 1
ATOM 598 C CA . TRP A 1 75 ? 11.300 -1.604 -23.793 1.00 94.06 75 TRP A CA 1
ATOM 599 C C . TRP A 1 75 ? 12.027 -1.763 -22.462 1.00 94.06 75 TRP A C 1
ATOM 601 O O . TRP A 1 75 ? 11.407 -1.719 -21.403 1.00 94.06 75 TRP A O 1
ATOM 611 N N . LEU A 1 76 ? 13.351 -1.890 -22.530 1.00 95.31 76 LEU A N 1
ATOM 612 C CA . LEU A 1 76 ? 14.265 -1.617 -21.428 1.00 95.31 76 LEU A CA 1
ATOM 613 C C . LEU A 1 76 ? 15.137 -0.448 -21.839 1.00 95.31 76 LEU A C 1
ATOM 615 O O . LEU A 1 76 ? 15.838 -0.503 -22.855 1.00 95.31 76 LEU A O 1
ATOM 619 N N . PHE A 1 77 ? 15.104 0.605 -21.042 1.00 93.19 77 PHE A N 1
ATOM 620 C CA . PHE A 1 77 ? 15.878 1.777 -21.372 1.00 93.19 77 PHE A CA 1
ATOM 621 C C . PHE A 1 77 ? 16.231 2.608 -20.163 1.00 93.19 77 PHE A C 1
ATOM 623 O O . PHE A 1 77 ? 15.637 2.553 -19.085 1.00 93.19 77 PHE A O 1
ATOM 630 N N . LYS A 1 78 ? 17.232 3.435 -20.417 1.00 90.38 78 LYS A N 1
ATOM 631 C CA . LYS A 1 78 ? 17.588 4.548 -19.578 1.00 90.38 78 LYS A CA 1
ATOM 632 C C . LYS A 1 78 ? 17.903 5.713 -20.488 1.00 90.38 78 LYS A C 1
ATOM 634 O O . LYS A 1 78 ? 18.691 5.585 -21.421 1.00 90.38 78 LYS A O 1
ATOM 639 N N . ASP A 1 79 ? 17.331 6.860 -20.181 1.00 90.69 79 ASP A N 1
ATOM 640 C CA . ASP A 1 79 ? 17.749 8.090 -20.831 1.00 90.69 79 ASP A CA 1
ATOM 641 C C . ASP A 1 79 ? 18.957 8.680 -20.137 1.00 90.69 79 ASP A C 1
ATOM 643 O O . ASP A 1 79 ? 19.078 8.636 -18.900 1.00 90.69 79 ASP A O 1
ATOM 647 N N . LYS A 1 80 ? 19.811 9.318 -20.935 1.00 88.31 80 LYS A N 1
ATOM 648 C CA . LYS A 1 80 ? 20.791 10.255 -20.412 1.00 88.31 80 LYS A CA 1
ATOM 649 C C . LYS A 1 80 ? 20.048 11.320 -19.609 1.00 88.31 80 LYS A C 1
ATOM 651 O O . LYS A 1 80 ? 19.176 12.014 -20.117 1.00 88.31 80 LYS A O 1
ATOM 656 N N . GLY A 1 81 ? 20.364 11.382 -18.320 1.00 88.19 81 GLY A N 1
ATOM 657 C CA . GLY A 1 81 ? 19.679 12.270 -17.385 1.00 88.19 81 GLY A CA 1
ATOM 658 C C . GLY A 1 81 ? 18.261 11.852 -16.956 1.00 88.19 81 GLY A C 1
ATOM 659 O O . GLY A 1 81 ? 17.647 12.613 -16.221 1.00 88.19 81 GLY A O 1
ATOM 660 N N . GLY A 1 82 ? 17.733 10.680 -17.342 1.00 91.44 82 GLY A N 1
ATOM 661 C CA . GLY A 1 82 ? 16.386 10.227 -16.925 1.00 91.44 82 GLY A CA 1
ATOM 662 C C . GLY A 1 82 ? 16.270 9.796 -15.448 1.00 91.44 82 GLY A C 1
ATOM 663 O O . GLY A 1 82 ? 17.253 9.811 -14.703 1.00 91.44 82 GLY A O 1
ATOM 664 N N . ASP A 1 83 ? 15.109 9.287 -15.061 1.00 90.88 83 ASP A N 1
ATOM 665 C CA . ASP A 1 83 ? 14.670 8.989 -13.683 1.00 90.88 83 ASP A CA 1
ATOM 666 C C . ASP A 1 83 ? 15.171 7.665 -13.088 1.00 90.88 83 ASP A C 1
ATOM 668 O O . ASP A 1 83 ? 15.338 7.556 -11.877 1.00 90.88 83 ASP A O 1
ATOM 672 N N . GLY A 1 84 ? 15.452 6.678 -13.920 1.00 91.94 84 GLY A N 1
ATOM 673 C CA . GLY A 1 84 ? 15.674 5.338 -13.438 1.00 91.94 84 GLY A CA 1
ATOM 674 C C . GLY A 1 84 ? 15.736 4.368 -14.587 1.00 91.94 84 GLY A C 1
ATOM 675 O O . GLY A 1 84 ? 15.519 4.725 -15.740 1.00 91.94 84 GLY A O 1
ATOM 676 N N . VAL A 1 85 ? 16.110 3.141 -14.304 1.00 95.12 85 VAL A N 1
ATOM 677 C CA . VAL A 1 85 ? 16.070 2.124 -15.347 1.00 95.12 85 VAL A CA 1
ATOM 678 C C . VAL A 1 85 ? 14.611 1.724 -15.528 1.00 95.12 85 VAL A C 1
ATOM 680 O O . VAL A 1 85 ? 13.991 1.271 -14.568 1.00 95.12 85 VAL A O 1
ATOM 683 N N . HIS A 1 86 ? 14.077 1.931 -16.731 1.00 94.75 86 HIS A N 1
ATOM 684 C CA . HIS A 1 86 ? 12.700 1.601 -17.088 1.00 94.75 86 HIS A CA 1
ATOM 685 C C . HIS A 1 86 ? 12.601 0.218 -17.705 1.00 94.75 86 HIS A C 1
ATOM 687 O O . HIS A 1 86 ? 13.449 -0.167 -18.512 1.00 94.75 86 HIS A O 1
ATOM 693 N N . ILE A 1 87 ? 11.497 -0.460 -17.412 1.00 94.12 87 ILE A N 1
ATOM 694 C CA . ILE A 1 87 ? 11.034 -1.654 -18.113 1.00 94.12 87 ILE A CA 1
ATOM 695 C C . ILE A 1 87 ? 9.536 -1.514 -18.336 1.00 94.12 87 ILE A C 1
ATOM 697 O O . ILE A 1 87 ? 8.809 -1.238 -17.384 1.00 94.12 87 ILE A O 1
ATOM 701 N N . ASN A 1 88 ? 9.060 -1.757 -19.553 1.00 92.69 88 ASN A N 1
ATOM 702 C CA . ASN A 1 88 ? 7.630 -1.767 -19.847 1.00 92.69 88 ASN A CA 1
ATOM 703 C C . ASN A 1 88 ? 7.270 -2.697 -21.004 1.00 92.69 88 ASN A C 1
ATOM 705 O O . ASN A 1 88 ? 8.145 -3.224 -21.690 1.00 92.69 88 ASN A O 1
ATOM 709 N N . ASN A 1 89 ? 5.969 -2.860 -21.235 1.00 93.69 89 ASN A N 1
ATOM 710 C CA . ASN A 1 89 ? 5.404 -3.769 -22.236 1.00 93.69 89 ASN A CA 1
ATOM 711 C C . ASN A 1 89 ? 5.364 -3.173 -23.652 1.00 93.69 89 ASN A C 1
ATOM 713 O O . ASN A 1 89 ? 4.447 -3.443 -24.428 1.00 93.69 89 ASN A O 1
ATOM 717 N N . GLY A 1 90 ? 6.324 -2.319 -24.006 1.00 91.00 90 GLY A N 1
ATOM 718 C CA . GLY A 1 90 ? 6.397 -1.803 -25.365 1.00 91.00 90 GLY A CA 1
ATOM 719 C C . GLY A 1 90 ? 5.122 -1.059 -25.764 1.00 91.00 90 GLY A C 1
ATOM 720 O O . GLY A 1 90 ? 4.577 -0.264 -24.997 1.00 91.00 90 GLY A O 1
ATOM 721 N N . ASN A 1 91 ? 4.622 -1.359 -26.958 1.00 91.00 91 ASN A N 1
ATOM 722 C CA . ASN A 1 91 ? 3.387 -0.806 -27.497 1.00 91.00 91 ASN A CA 1
ATOM 723 C C . ASN A 1 91 ? 2.118 -1.463 -26.925 1.00 91.00 91 ASN A C 1
ATOM 725 O O . ASN A 1 91 ? 1.040 -0.906 -27.120 1.00 91.00 91 ASN A O 1
ATOM 729 N N . ASP A 1 92 ? 2.219 -2.588 -26.203 1.00 88.38 92 ASP A N 1
ATOM 730 C CA . ASP A 1 92 ? 1.070 -3.203 -25.512 1.00 88.38 92 ASP A CA 1
ATOM 731 C C . ASP A 1 92 ? 0.648 -2.424 -24.263 1.00 88.38 92 ASP A C 1
ATOM 733 O O . ASP A 1 92 ? -0.506 -2.498 -23.838 1.00 88.38 92 ASP A O 1
ATOM 737 N N . GLY A 1 93 ? 1.577 -1.674 -23.661 1.00 78.19 93 GLY A N 1
ATOM 738 C CA . GLY A 1 93 ? 1.330 -0.909 -22.439 1.00 78.19 93 GLY A CA 1
ATOM 739 C C . GLY A 1 93 ? 1.064 -1.783 -21.198 1.00 78.19 93 GLY A C 1
ATOM 740 O O . GLY A 1 93 ? 1.185 -3.002 -21.213 1.00 78.19 93 GLY A O 1
ATOM 741 N N . GLY A 1 94 ? 0.738 -1.169 -20.058 1.00 80.25 94 GLY A N 1
ATOM 742 C CA . GLY A 1 94 ? 0.658 -1.855 -18.748 1.00 80.25 94 GLY A CA 1
ATOM 743 C C . GLY A 1 94 ? 1.478 -1.182 -17.645 1.00 80.25 94 GLY A C 1
ATOM 744 O O . GLY A 1 94 ? 1.411 -1.597 -16.491 1.00 80.25 94 GLY A O 1
ATOM 745 N N . GLY A 1 95 ? 2.171 -0.098 -18.003 1.00 86.25 95 GLY A N 1
ATOM 746 C CA . GLY A 1 95 ? 2.975 0.716 -17.106 1.00 86.25 95 GLY A CA 1
ATOM 747 C C . GLY A 1 95 ? 4.413 0.231 -16.998 1.00 86.25 95 GLY A C 1
ATOM 748 O O . GLY A 1 95 ? 4.780 -0.832 -17.504 1.00 86.25 95 GLY A O 1
ATOM 749 N N . ASP A 1 96 ? 5.214 1.059 -16.339 1.00 91.38 96 ASP A N 1
ATOM 750 C CA . ASP A 1 96 ? 6.641 0.836 -16.201 1.00 91.38 96 ASP A CA 1
ATOM 751 C C . ASP A 1 96 ? 6.950 0.350 -14.787 1.00 91.38 96 ASP A C 1
ATOM 753 O O . ASP A 1 96 ? 6.430 0.882 -13.798 1.00 91.38 96 ASP A O 1
ATOM 757 N N . PHE A 1 97 ? 7.843 -0.631 -14.706 1.00 93.19 97 PHE A N 1
ATOM 758 C CA . PHE A 1 97 ? 8.625 -0.865 -13.502 1.00 93.19 97 PHE A CA 1
ATOM 759 C C . PHE A 1 97 ? 9.892 -0.033 -13.590 1.00 93.19 97 PHE A C 1
ATOM 761 O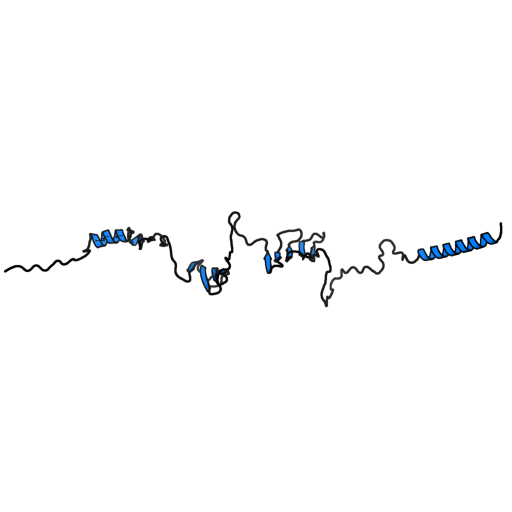 O . PHE A 1 97 ? 10.607 -0.089 -14.594 1.00 93.19 97 PHE A O 1
ATOM 768 N N . ILE A 1 98 ? 10.158 0.742 -12.540 1.00 95.56 98 ILE A N 1
ATOM 769 C CA . ILE A 1 98 ? 11.258 1.700 -12.551 1.00 95.56 98 ILE A CA 1
ATOM 770 C C . ILE A 1 98 ? 12.078 1.564 -11.277 1.00 95.56 98 ILE A C 1
ATOM 772 O O . ILE A 1 98 ? 11.560 1.602 -10.156 1.00 95.56 98 ILE A O 1
ATOM 776 N N . PHE A 1 99 ? 13.386 1.464 -11.479 1.00 93.25 99 PHE A N 1
ATOM 777 C CA . PHE A 1 99 ? 14.373 1.626 -10.423 1.00 93.25 99 PHE A CA 1
ATOM 778 C C . PHE A 1 99 ? 14.803 3.077 -10.376 1.00 93.25 99 PHE A C 1
ATOM 780 O O . PHE A 1 99 ? 15.603 3.513 -11.208 1.00 93.25 99 PHE A O 1
ATOM 787 N N . GLY A 1 100 ? 14.247 3.811 -9.418 1.00 89.00 100 GLY A N 1
ATOM 788 C CA . GLY A 1 100 ? 14.517 5.222 -9.243 1.00 89.00 100 GLY A CA 1
ATOM 789 C C . GLY A 1 100 ? 15.988 5.444 -8.928 1.00 89.00 100 GLY A C 1
ATOM 790 O O . GLY A 1 100 ? 16.601 4.768 -8.101 1.00 89.00 100 GLY A O 1
ATOM 791 N N . LYS A 1 101 ? 16.583 6.431 -9.585 1.00 93.00 101 LYS A N 1
ATOM 792 C CA . LYS A 1 101 ? 17.956 6.881 -9.307 1.00 93.00 101 LYS A CA 1
ATOM 793 C C . LYS A 1 101 ? 18.155 7.383 -7.870 1.00 93.00 101 LYS A C 1
ATOM 795 O O . LYS A 1 101 ? 19.275 7.678 -7.470 1.00 93.00 101 LYS A O 1
ATOM 800 N N . ASP A 1 102 ? 17.063 7.540 -7.139 1.00 83.88 102 ASP A N 1
ATOM 801 C CA . ASP A 1 102 ? 16.963 7.925 -5.739 1.00 83.88 102 ASP A CA 1
ATOM 802 C C . ASP A 1 102 ? 16.964 6.723 -4.766 1.00 83.88 102 ASP A C 1
ATOM 804 O O . ASP A 1 102 ? 16.940 6.943 -3.560 1.00 83.88 102 ASP A O 1
ATOM 808 N N . GLY A 1 103 ? 17.008 5.473 -5.255 1.00 75.94 103 GLY A N 1
ATOM 809 C CA . GLY A 1 103 ? 16.964 4.247 -4.440 1.00 75.94 103 GLY A CA 1
ATOM 810 C C . GLY A 1 103 ? 15.553 3.695 -4.199 1.00 75.94 103 GLY A C 1
ATOM 811 O O . GLY A 1 103 ? 15.401 2.695 -3.496 1.00 75.94 103 GLY A O 1
ATOM 812 N N . GLY A 1 104 ? 14.531 4.337 -4.775 1.00 83.75 104 GLY A N 1
ATOM 813 C CA . GLY A 1 104 ? 13.137 3.910 -4.713 1.00 83.75 104 GLY A CA 1
ATOM 814 C C . GLY A 1 104 ? 12.750 2.903 -5.800 1.00 83.75 104 GLY A C 1
ATOM 815 O O . GLY A 1 104 ? 13.441 2.711 -6.803 1.00 83.75 104 GLY A O 1
ATOM 816 N N . PHE A 1 105 ? 11.596 2.270 -5.604 1.00 89.88 105 PHE A N 1
ATOM 817 C CA . PHE A 1 105 ? 10.992 1.332 -6.547 1.00 89.88 105 PHE A CA 1
ATOM 818 C C . PHE A 1 105 ? 9.597 1.811 -6.939 1.00 89.88 105 PHE A C 1
ATOM 820 O O . PHE A 1 105 ? 8.766 2.083 -6.068 1.00 89.88 105 PHE A O 1
ATOM 827 N N . TYR A 1 106 ? 9.333 1.891 -8.242 1.00 80.44 106 TYR A N 1
ATOM 828 C CA . TYR A 1 106 ? 8.048 2.339 -8.771 1.00 80.44 106 TYR A CA 1
ATOM 829 C C . TYR A 1 106 ? 7.371 1.190 -9.534 1.00 80.44 106 TYR A C 1
ATOM 831 O O . TYR A 1 106 ? 7.947 0.625 -10.464 1.00 80.44 106 TYR A O 1
ATOM 839 N N . ALA A 1 107 ? 6.146 0.844 -9.122 1.00 86.94 107 ALA A N 1
ATOM 840 C CA . ALA A 1 107 ? 5.288 -0.159 -9.755 1.00 86.94 107 ALA A CA 1
ATOM 841 C C . ALA A 1 107 ? 3.868 0.394 -9.959 1.00 86.94 107 ALA A C 1
ATOM 843 O O . ALA A 1 107 ? 3.366 1.163 -9.137 1.00 86.94 107 ALA A O 1
ATOM 844 N N . SER A 1 108 ? 3.205 -0.024 -11.043 1.00 74.19 108 SER A N 1
ATOM 845 C CA . SER A 1 108 ? 1.957 0.581 -11.545 1.00 74.19 108 SER A CA 1
ATOM 846 C C . SER A 1 108 ? 0.711 0.290 -10.687 1.00 74.19 108 SER A C 1
ATOM 848 O O . SER A 1 108 ? -0.279 1.014 -10.778 1.00 74.19 108 SER A O 1
ATOM 850 N N . ALA A 1 109 ? 0.755 -0.741 -9.831 1.00 61.06 109 ALA A N 1
ATOM 851 C CA . ALA A 1 109 ? -0.220 -0.996 -8.773 1.00 6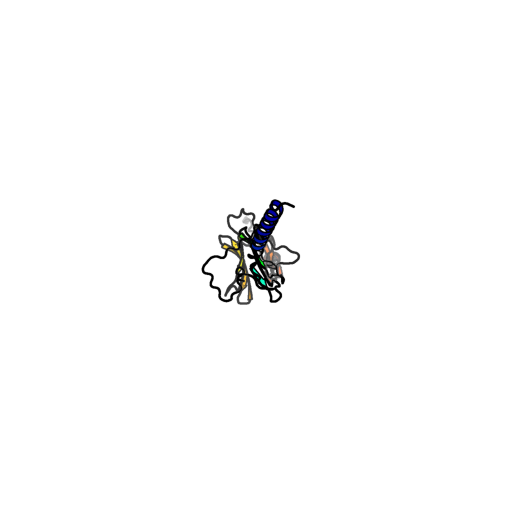1.06 109 ALA A CA 1
ATOM 852 C C . ALA A 1 109 ? 0.360 -1.862 -7.641 1.00 61.06 109 ALA A C 1
ATOM 854 O O . ALA A 1 109 ? 0.921 -2.929 -7.876 1.00 61.06 109 ALA A O 1
ATOM 855 N N . VAL A 1 110 ? 0.062 -1.436 -6.412 1.00 61.53 110 VAL A N 1
ATOM 856 C CA . VAL A 1 110 ? -0.385 -2.291 -5.304 1.00 61.53 110 VAL A CA 1
ATOM 857 C C . VAL A 1 110 ? -1.823 -1.846 -5.046 1.00 61.53 110 VAL A C 1
ATOM 859 O O . VAL A 1 110 ? -2.054 -0.677 -4.740 1.00 61.53 110 VAL A O 1
ATOM 862 N N . ARG A 1 111 ? -2.834 -2.683 -5.281 1.00 61.12 111 ARG A N 1
ATOM 863 C CA . ARG A 1 111 ? -4.211 -2.167 -5.362 1.00 61.12 111 ARG A CA 1
ATOM 864 C C . ARG A 1 111 ? -4.845 -1.919 -3.985 1.00 61.12 111 ARG A C 1
ATOM 866 O O . ARG A 1 111 ? -5.075 -2.863 -3.237 1.00 61.12 111 ARG A O 1
ATOM 873 N N . ALA A 1 112 ? -5.215 -0.649 -3.756 1.00 63.50 112 ALA A N 1
ATOM 874 C CA . ALA A 1 112 ? -6.083 -0.094 -2.703 1.00 63.50 112 ALA A CA 1
ATOM 875 C C . ALA A 1 112 ? -7.134 0.875 -3.329 1.00 63.50 112 ALA A C 1
ATOM 877 O O . ALA A 1 112 ? -7.017 1.234 -4.498 1.00 63.50 112 ALA A O 1
ATOM 878 N N . GLY A 1 113 ? -8.216 1.219 -2.612 1.00 60.12 113 GLY A N 1
ATOM 879 C CA . GLY A 1 113 ? -9.516 1.655 -3.180 1.00 60.12 113 GLY A CA 1
ATOM 880 C C . GLY A 1 113 ? -9.602 2.984 -3.967 1.00 60.12 113 GLY A C 1
ATOM 881 O O . GLY A 1 113 ? -8.794 3.885 -3.800 1.00 60.12 113 GLY A O 1
ATOM 882 N N . ILE A 1 114 ? -10.665 3.127 -4.783 1.00 76.31 114 ILE A N 1
ATOM 883 C CA . ILE A 1 114 ? -10.883 4.250 -5.731 1.00 76.31 114 ILE A CA 1
ATOM 884 C C . ILE A 1 114 ? -10.964 5.618 -5.027 1.00 76.31 114 ILE A C 1
ATOM 886 O O . ILE A 1 114 ? -10.380 6.588 -5.493 1.00 76.31 114 ILE A O 1
ATOM 890 N N . GLY A 1 115 ? -11.713 5.701 -3.917 1.00 80.12 115 GLY A N 1
ATOM 891 C CA . GLY A 1 115 ? -12.046 6.968 -3.246 1.00 80.12 115 GLY A CA 1
ATOM 892 C C . GLY A 1 115 ? -11.481 7.130 -1.834 1.00 80.12 115 GLY A C 1
ATOM 893 O O . GLY A 1 115 ? -12.005 7.947 -1.081 1.00 80.12 115 GLY A O 1
ATOM 894 N N . ARG A 1 116 ? -10.508 6.310 -1.418 1.00 83.31 116 ARG A N 1
ATOM 895 C CA . ARG A 1 116 ? -9.846 6.414 -0.103 1.00 83.31 116 ARG A CA 1
ATOM 896 C C . ARG A 1 116 ? -8.347 6.175 -0.249 1.00 83.31 116 ARG A C 1
ATOM 898 O O . ARG A 1 116 ? -7.937 5.279 -0.977 1.00 83.31 116 ARG A O 1
ATOM 905 N N . LYS A 1 117 ? -7.550 6.955 0.483 1.00 82.62 117 LYS A N 1
ATOM 906 C CA . LYS A 1 117 ? -6.086 6.855 0.518 1.00 82.62 117 LYS A CA 1
ATOM 907 C C . LYS A 1 117 ? -5.631 5.796 1.535 1.00 82.62 117 LYS A C 1
ATOM 909 O O . LYS A 1 117 ? -6.128 5.792 2.657 1.00 82.62 117 LYS A O 1
ATOM 914 N N . LEU A 1 118 ? -4.650 4.971 1.157 1.00 84.38 118 LEU A N 1
ATOM 915 C CA . LEU A 1 118 ? -3.816 4.159 2.057 1.00 84.38 118 LEU A CA 1
ATOM 916 C C . LEU A 1 118 ? -2.450 4.857 2.179 1.00 84.38 118 LEU A C 1
ATOM 918 O O . LEU A 1 118 ? -1.797 5.072 1.161 1.00 84.38 118 LEU A O 1
ATOM 922 N N . ALA A 1 119 ? -2.053 5.282 3.381 1.00 85.31 119 ALA A N 1
ATOM 923 C CA . ALA A 1 119 ? -0.815 6.036 3.610 1.00 85.31 119 ALA A CA 1
ATOM 924 C C . ALA A 1 119 ? 0.146 5.276 4.541 1.00 85.31 119 ALA A C 1
ATOM 926 O O . ALA A 1 119 ? -0.300 4.695 5.525 1.00 85.31 119 ALA A O 1
ATOM 927 N N . VAL A 1 120 ? 1.449 5.337 4.241 1.00 87.00 120 VAL A N 1
ATOM 928 C CA . VAL A 1 120 ? 2.562 4.915 5.111 1.00 87.00 120 VAL A CA 1
ATOM 929 C C . VAL A 1 120 ? 3.388 6.172 5.395 1.00 87.00 120 VAL A C 1
ATOM 931 O O . VAL A 1 120 ? 3.889 6.792 4.458 1.00 87.00 120 VAL A O 1
ATOM 934 N N . THR A 1 121 ? 3.449 6.607 6.655 1.00 89.50 121 THR A N 1
ATOM 935 C CA . THR A 1 121 ? 4.054 7.888 7.067 1.00 89.50 121 THR A CA 1
ATOM 936 C C . THR A 1 121 ? 4.993 7.701 8.253 1.00 89.50 121 THR A C 1
ATOM 938 O O . THR A 1 121 ? 4.732 6.863 9.111 1.00 89.50 121 THR A O 1
ATOM 941 N N . SER A 1 122 ? 6.047 8.515 8.325 1.00 90.62 122 SER A N 1
ATOM 942 C CA . SER A 1 122 ? 6.959 8.607 9.470 1.00 90.62 122 SER A CA 1
ATOM 943 C C . SER A 1 122 ? 7.233 10.081 9.770 1.00 90.62 122 SER A C 1
ATOM 945 O O . SER A 1 122 ? 7.643 10.811 8.869 1.00 90.62 122 SER A O 1
ATOM 947 N N . ASP A 1 123 ? 7.046 10.503 11.024 1.00 94.31 123 ASP A N 1
ATOM 948 C CA . ASP A 1 123 ? 7.424 11.847 11.498 1.00 94.31 123 ASP A CA 1
ATOM 949 C C . ASP A 1 123 ? 8.944 11.977 11.723 1.00 94.31 123 ASP A C 1
ATOM 951 O O . ASP A 1 123 ? 9.432 13.029 12.135 1.00 94.31 123 ASP A O 1
ATOM 955 N N . ASN A 1 124 ? 9.702 10.901 11.465 1.00 94.19 124 ASN A N 1
ATOM 956 C CA . ASN A 1 124 ? 11.161 10.810 11.587 1.00 94.19 124 ASN A CA 1
ATOM 957 C C . ASN A 1 124 ? 11.724 11.238 12.959 1.00 94.19 124 ASN A C 1
ATOM 959 O O . ASN A 1 124 ? 12.894 11.585 13.094 1.00 94.19 124 ASN A O 1
ATOM 963 N N . ASN A 1 125 ? 10.875 11.228 13.981 1.00 94.94 125 ASN A N 1
ATOM 964 C CA . ASN A 1 125 ? 11.216 11.443 15.385 1.00 94.94 125 ASN A CA 1
ATOM 965 C C . ASN A 1 125 ? 11.155 10.138 16.188 1.00 94.94 125 ASN A C 1
ATOM 967 O O . ASN A 1 125 ? 11.527 10.117 17.361 1.00 94.94 125 ASN A O 1
ATOM 971 N N . SER A 1 126 ? 10.673 9.064 15.557 1.00 95.31 126 SER A N 1
ATOM 972 C CA . SER A 1 126 ? 10.744 7.736 16.127 1.00 95.31 126 SER A CA 1
ATOM 973 C C . SER A 1 126 ? 12.211 7.374 16.289 1.00 95.31 126 SER A C 1
ATOM 975 O O . SER A 1 126 ? 13.007 7.531 15.362 1.00 95.31 126 SER A O 1
ATOM 977 N N . ALA A 1 127 ? 12.567 6.875 17.468 1.00 96.62 127 ALA A N 1
ATOM 978 C CA . ALA A 1 127 ? 13.902 6.344 17.706 1.00 96.62 127 ALA A CA 1
ATOM 979 C C . ALA A 1 127 ? 14.195 5.120 16.819 1.00 96.62 127 ALA A C 1
ATOM 981 O O . ALA A 1 127 ? 15.359 4.797 16.601 1.00 96.62 127 ALA A O 1
ATOM 982 N N . LEU A 1 128 ? 13.141 4.454 16.330 1.00 96.94 128 LEU A N 1
ATOM 983 C CA . LEU A 1 128 ? 13.187 3.198 15.590 1.00 96.94 128 LEU A CA 1
ATOM 984 C C . LEU A 1 128 ? 12.339 3.278 14.317 1.00 96.94 128 LEU A C 1
ATOM 986 O O . LEU A 1 128 ? 11.345 4.006 14.255 1.00 96.94 128 LEU A O 1
ATOM 990 N N . SER A 1 129 ? 12.687 2.493 13.309 1.00 95.94 129 SER A N 1
ATOM 991 C CA . SER A 1 129 ? 11.862 2.328 12.113 1.00 95.94 129 SER A CA 1
ATOM 992 C C . SER A 1 129 ? 10.619 1.507 12.443 1.00 95.94 129 SER A C 1
ATOM 994 O O . SER A 1 129 ? 10.710 0.521 13.164 1.00 95.94 129 SER A O 1
ATOM 996 N N . ALA A 1 130 ? 9.469 1.886 11.884 1.00 95.38 130 ALA A N 1
ATOM 997 C CA . ALA A 1 130 ? 8.234 1.111 11.969 1.00 95.38 130 ALA A CA 1
ATOM 998 C C . ALA A 1 130 ? 7.942 0.431 10.631 1.00 95.38 130 ALA A C 1
ATOM 1000 O O . ALA A 1 130 ? 8.239 0.997 9.570 1.00 95.38 130 ALA A O 1
ATOM 1001 N N . ARG A 1 131 ? 7.335 -0.759 10.664 1.00 95.19 131 ARG A N 1
ATOM 1002 C CA . ARG A 1 131 ? 6.961 -1.480 9.442 1.00 95.19 131 ARG A CA 1
ATOM 1003 C C . ARG A 1 131 ? 5.511 -1.950 9.483 1.00 95.19 131 ARG A C 1
ATOM 1005 O O . ARG A 1 131 ? 4.934 -2.239 10.529 1.00 95.19 131 ARG A O 1
ATOM 1012 N N . PHE A 1 132 ? 4.926 -2.003 8.289 1.00 94.94 132 PHE A N 1
ATOM 1013 C CA . PHE A 1 132 ? 3.652 -2.655 8.020 1.00 94.94 132 PHE A CA 1
ATOM 1014 C C . PHE A 1 132 ? 3.944 -3.910 7.211 1.00 94.94 132 PHE A C 1
ATOM 1016 O O . PHE A 1 1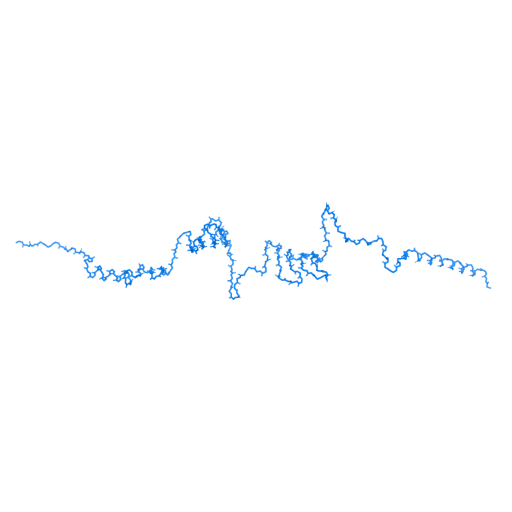32 ? 4.373 -3.826 6.057 1.00 94.94 132 PHE A O 1
ATOM 1023 N N . ASN A 1 133 ? 3.714 -5.064 7.824 1.00 95.19 133 ASN A N 1
ATOM 1024 C CA . ASN A 1 133 ? 4.171 -6.333 7.291 1.00 95.19 133 ASN A CA 1
ATOM 1025 C C . ASN A 1 133 ? 2.978 -7.200 6.899 1.00 95.19 133 ASN A C 1
ATOM 1027 O O . ASN A 1 133 ? 2.054 -7.424 7.684 1.00 95.19 133 ASN A O 1
ATOM 1031 N N . LEU A 1 134 ? 3.031 -7.729 5.680 1.00 96.00 134 LEU A N 1
ATOM 1032 C CA . LEU A 1 134 ? 2.209 -8.853 5.256 1.00 96.00 134 LEU A CA 1
ATOM 1033 C C . LEU A 1 134 ? 3.103 -10.091 5.220 1.00 96.00 134 LEU A C 1
ATOM 1035 O O . LEU A 1 134 ? 4.008 -10.176 4.390 1.00 96.00 134 LEU A O 1
ATOM 1039 N N . TRP A 1 135 ? 2.842 -11.040 6.115 1.00 97.25 135 TRP A N 1
ATOM 1040 C CA . TRP A 1 135 ? 3.575 -12.304 6.198 1.00 97.25 135 TRP A CA 1
ATOM 1041 C C . TRP A 1 135 ? 2.636 -13.465 6.575 1.00 97.25 135 TRP A C 1
ATOM 1043 O O . TRP A 1 135 ? 1.440 -13.266 6.759 1.00 97.25 135 TRP A O 1
ATOM 1053 N N . GLY A 1 136 ? 3.112 -14.709 6.632 1.00 96.00 136 GLY A N 1
ATOM 1054 C CA . GLY A 1 136 ? 2.293 -15.871 7.021 1.00 96.00 136 GLY A CA 1
ATOM 1055 C C . GLY A 1 136 ? 3.030 -17.212 6.887 1.00 96.00 136 GLY A C 1
ATOM 1056 O O . GLY A 1 136 ? 4.076 -17.266 6.244 1.00 96.00 136 GLY A O 1
ATOM 1057 N N . GLY A 1 137 ? 2.508 -18.285 7.509 1.00 93.94 137 GLY A N 1
ATOM 1058 C CA . GLY A 1 137 ? 3.099 -19.641 7.543 1.00 93.94 137 GLY A CA 1
ATOM 1059 C C . GLY A 1 137 ? 2.192 -20.739 8.151 1.00 93.94 137 GLY A C 1
ATOM 1060 O O . GLY A 1 137 ? 1.016 -20.495 8.382 1.00 93.94 137 GLY A O 1
ATOM 1061 N N . GLY A 1 138 ? 2.720 -21.947 8.424 1.00 92.31 138 GLY A N 1
ATOM 1062 C CA . GLY A 1 138 ? 1.964 -23.175 8.782 1.00 92.31 138 GLY A CA 1
ATOM 1063 C C . GLY A 1 138 ? 0.833 -23.008 9.807 1.00 92.31 138 GLY A C 1
ATOM 1064 O O . GLY A 1 138 ? -0.339 -23.065 9.443 1.00 92.31 138 GLY A O 1
ATOM 1065 N N . ASP A 1 139 ? 1.171 -22.731 11.068 1.00 94.00 139 ASP A N 1
ATOM 1066 C CA . ASP A 1 139 ? 0.172 -22.483 12.123 1.00 94.00 139 ASP A CA 1
ATOM 1067 C C . ASP A 1 139 ? -0.396 -21.045 12.100 1.00 94.00 139 ASP A C 1
ATOM 1069 O O . ASP A 1 139 ? -1.202 -20.668 12.953 1.00 94.00 139 ASP A O 1
ATOM 1073 N N . ARG A 1 140 ? 0.038 -20.209 11.140 1.00 95.94 140 ARG A N 1
ATOM 1074 C CA . ARG A 1 140 ? -0.331 -18.785 10.997 1.00 95.94 140 ARG A CA 1
ATOM 1075 C C . ARG A 1 140 ? -0.539 -18.382 9.519 1.00 95.94 140 ARG A C 1
ATOM 1077 O O . ARG A 1 140 ? 0.222 -17.555 9.014 1.00 95.94 140 ARG A O 1
ATOM 1084 N N . PRO A 1 141 ? -1.525 -18.959 8.802 1.00 96.19 141 PRO A N 1
ATOM 1085 C CA . PRO A 1 141 ? -1.700 -18.816 7.350 1.00 96.19 141 PRO A CA 1
ATOM 1086 C C . PRO A 1 141 ? -1.575 -17.408 6.746 1.00 96.19 141 PRO A C 1
ATOM 1088 O O . PRO A 1 141 ? -1.091 -17.245 5.629 1.00 96.19 141 PRO A O 1
ATOM 1091 N N . THR A 1 142 ? -2.034 -16.372 7.438 1.00 98.06 142 THR A N 1
ATOM 1092 C CA . THR A 1 142 ? -1.889 -14.978 6.997 1.00 98.06 142 THR A CA 1
ATOM 1093 C C . THR A 1 142 ? -1.822 -14.111 8.231 1.00 98.06 142 THR A C 1
ATOM 1095 O O . THR A 1 142 ? -2.699 -14.224 9.086 1.00 98.06 142 THR A O 1
ATOM 1098 N N . VAL A 1 143 ? -0.804 -13.264 8.306 1.00 98.50 143 VAL A N 1
ATOM 1099 C CA . VAL A 1 143 ? -0.550 -12.313 9.377 1.00 98.50 143 VAL A CA 1
ATOM 1100 C C . VAL A 1 143 ? -0.378 -10.934 8.761 1.00 98.50 143 VAL A C 1
ATOM 1102 O O . VAL A 1 143 ? 0.422 -10.722 7.849 1.00 98.50 143 VAL A O 1
ATOM 1105 N N . ILE A 1 144 ? -1.154 -9.993 9.275 1.00 98.50 144 ILE A N 1
ATOM 1106 C CA . ILE A 1 144 ? -0.961 -8.573 9.014 1.00 98.50 144 ILE A CA 1
ATOM 1107 C C . ILE A 1 144 ? -0.484 -7.979 10.332 1.00 98.50 144 ILE A C 1
ATOM 1109 O O . ILE A 1 144 ? -1.219 -8.038 11.323 1.00 98.50 144 ILE A O 1
ATOM 1113 N N . GLU A 1 145 ? 0.746 -7.475 10.343 1.00 98.50 145 GLU A N 1
ATOM 1114 C CA . GLU A 1 145 ? 1.492 -7.119 11.552 1.00 98.50 145 GLU A CA 1
ATOM 1115 C C . GLU A 1 145 ? 2.054 -5.701 11.484 1.00 98.50 145 GLU A C 1
ATOM 1117 O O . GLU A 1 145 ? 2.463 -5.222 10.423 1.00 98.50 145 GLU A O 1
ATOM 1122 N N . LEU A 1 146 ? 2.077 -5.057 12.649 1.00 98.31 146 LEU A N 1
ATOM 1123 C CA . LEU A 1 146 ? 2.794 -3.815 12.901 1.00 98.31 146 LEU A CA 1
ATOM 1124 C C . LEU A 1 146 ? 3.925 -4.091 13.888 1.00 98.31 146 LEU A C 1
ATOM 1126 O O . LEU A 1 146 ? 3.694 -4.696 14.941 1.00 98.31 146 LEU A O 1
ATOM 1130 N N . ASP A 1 147 ? 5.126 -3.635 13.554 1.00 98.00 147 ASP A N 1
ATOM 1131 C CA . ASP A 1 147 ? 6.318 -3.771 14.384 1.00 98.00 147 ASP A CA 1
ATOM 1132 C C . ASP A 1 147 ? 7.236 -2.546 14.266 1.00 98.00 147 ASP A C 1
ATOM 1134 O O . ASP A 1 147 ? 7.022 -1.646 13.445 1.00 98.00 147 ASP A O 1
ATOM 1138 N N . ASP A 1 148 ? 8.267 -2.527 15.104 1.00 97.81 148 ASP A N 1
ATOM 1139 C CA . ASP A 1 148 ? 9.411 -1.633 14.980 1.00 97.81 148 ASP A CA 1
ATOM 1140 C C . ASP A 1 148 ? 10.738 -2.414 15.032 1.00 97.81 148 ASP A C 1
ATOM 1142 O O . ASP A 1 148 ? 10.774 -3.643 14.910 1.00 97.81 148 ASP A O 1
ATOM 1146 N N . ASP A 1 149 ? 11.864 -1.718 15.179 1.00 96.88 149 ASP A N 1
ATOM 1147 C CA . ASP A 1 149 ? 13.186 -2.352 15.282 1.00 96.88 149 ASP A CA 1
ATOM 1148 C C . ASP A 1 149 ? 13.387 -3.185 16.568 1.00 96.88 149 ASP A C 1
ATOM 1150 O O . ASP A 1 149 ? 14.353 -3.943 16.652 1.00 96.88 149 ASP A O 1
ATOM 1154 N N . GLN A 1 150 ? 12.498 -3.074 17.563 1.00 96.19 150 GLN A N 1
ATOM 1155 C CA . GLN A 1 150 ? 12.552 -3.791 18.843 1.00 96.19 150 GLN A CA 1
ATOM 1156 C C . GLN A 1 150 ? 11.549 -4.946 18.957 1.00 96.19 150 GLN A C 1
ATOM 1158 O O . GLN A 1 150 ? 11.795 -5.880 19.724 1.00 96.19 150 GLN A O 1
ATOM 1163 N N . GLY A 1 151 ? 10.448 -4.938 18.208 1.00 96.88 151 GLY A N 1
ATOM 1164 C CA . GLY A 1 151 ? 9.540 -6.080 18.144 1.00 96.88 151 GLY A CA 1
ATOM 1165 C C . GLY A 1 151 ? 8.140 -5.751 17.643 1.00 96.88 151 GLY A C 1
ATOM 1166 O O . GLY A 1 151 ? 7.815 -4.620 17.294 1.00 96.88 151 GLY A O 1
ATOM 1167 N N . TRP A 1 152 ? 7.291 -6.778 17.607 1.00 97.94 152 TRP A N 1
ATOM 1168 C CA . TRP A 1 152 ? 5.902 -6.651 17.175 1.00 97.94 152 TRP A CA 1
ATOM 1169 C C . TRP A 1 152 ? 5.054 -5.921 18.220 1.00 97.94 152 TRP A C 1
ATOM 1171 O O . TRP A 1 152 ? 5.178 -6.156 19.427 1.00 97.94 152 TRP A O 1
ATOM 1181 N N . HIS A 1 153 ? 4.157 -5.064 17.735 1.00 98.31 153 HIS A N 1
ATOM 1182 C CA . HIS A 1 153 ? 3.180 -4.341 18.551 1.00 98.31 153 HIS A CA 1
ATOM 1183 C C . HIS A 1 153 ? 1.847 -5.075 18.553 1.00 98.31 153 HIS A C 1
ATOM 1185 O O . HIS A 1 153 ? 1.292 -5.383 19.605 1.00 98.31 153 HIS A O 1
ATOM 1191 N N . LEU A 1 154 ? 1.326 -5.368 17.360 1.00 98.56 154 LEU A N 1
ATOM 1192 C CA . LEU A 1 154 ? 0.051 -6.050 17.182 1.00 98.56 154 LEU A CA 1
ATOM 1193 C C . LEU A 1 154 ? -0.005 -6.793 15.855 1.00 98.56 154 LEU A C 1
ATOM 1195 O O . LEU A 1 154 ? 0.655 -6.421 14.884 1.00 98.56 154 LEU A O 1
ATOM 1199 N N . TYR A 1 155 ? -0.854 -7.814 15.805 1.00 98.56 155 TYR A N 1
ATOM 1200 C CA . TYR A 1 155 ? -1.178 -8.492 14.561 1.00 98.56 155 TYR A CA 1
ATOM 1201 C C . TYR A 1 155 ? -2.605 -9.032 14.552 1.00 98.56 155 TYR A C 1
ATOM 1203 O O . TYR A 1 155 ? -3.172 -9.411 15.580 1.00 98.56 155 TYR A O 1
ATOM 1211 N N . SER A 1 156 ? -3.156 -9.146 13.346 1.00 98.50 156 SER A N 1
ATOM 1212 C CA . SER A 1 156 ? -4.283 -10.038 13.071 1.00 98.50 156 SER A CA 1
ATOM 1213 C C . SER A 1 156 ? -3.778 -11.253 12.306 1.00 98.50 156 SER A C 1
ATOM 1215 O O . SER A 1 156 ? -2.942 -11.112 11.413 1.00 98.50 156 SER A O 1
ATOM 1217 N N . GLN A 1 157 ? -4.265 -12.443 12.660 1.00 98.19 157 GLN A N 1
ATOM 1218 C CA . GLN A 1 157 ? -3.936 -13.670 11.949 1.00 98.19 157 GLN A CA 1
ATOM 1219 C C . GLN A 1 157 ? -5.150 -14.545 11.665 1.00 98.19 157 GLN A C 1
ATOM 1221 O O . GLN A 1 157 ? -6.080 -14.613 12.470 1.00 98.19 157 GLN A O 1
ATOM 1226 N N . ARG A 1 158 ? -5.083 -15.290 10.562 1.00 98.12 158 ARG A N 1
ATOM 1227 C CA . ARG A 1 158 ? -5.911 -16.481 10.335 1.00 98.12 158 ARG A CA 1
ATOM 1228 C C . ARG A 1 158 ? -5.184 -17.722 10.855 1.00 98.12 158 ARG A C 1
ATOM 1230 O O . ARG A 1 158 ? -4.012 -17.887 10.541 1.00 98.12 158 ARG A O 1
ATOM 1237 N N . ASN A 1 159 ? -5.873 -18.553 11.639 1.00 96.81 159 ASN A N 1
ATOM 1238 C CA . ASN A 1 159 ? -5.417 -19.837 12.187 1.00 96.81 159 ASN A CA 1
ATOM 1239 C C . ASN A 1 159 ? -5.690 -20.999 11.206 1.00 96.81 159 ASN A C 1
ATOM 1241 O O . ASN A 1 159 ? -6.485 -20.828 10.275 1.00 96.81 159 ASN A O 1
ATOM 1245 N N . PRO A 1 160 ? -5.094 -22.191 11.419 1.00 96.62 160 PRO A N 1
ATOM 1246 C CA . PRO A 1 160 ? -5.280 -23.351 10.537 1.00 96.62 160 PRO A CA 1
ATOM 1247 C C . PRO A 1 160 ? -6.722 -23.852 10.455 1.00 96.62 160 PRO A C 1
ATOM 1249 O O . PRO A 1 160 ? -7.173 -24.290 9.403 1.00 96.62 160 PRO A O 1
ATOM 1252 N N . ASP A 1 161 ? -7.468 -23.733 11.550 1.00 96.69 161 ASP A N 1
ATOM 1253 C CA . ASP A 1 161 ? -8.896 -24.056 11.616 1.00 96.69 161 ASP A CA 1
ATOM 1254 C C . ASP A 1 161 ? -9.790 -22.983 10.957 1.00 96.69 161 ASP A C 1
ATOM 1256 O O . ASP A 1 161 ? -11.016 -23.055 11.019 1.00 96.69 161 ASP A O 1
ATOM 1260 N N . GLY A 1 162 ? -9.187 -21.964 10.336 1.00 96.25 162 GLY A N 1
ATOM 1261 C CA . GLY A 1 162 ? -9.872 -20.847 9.701 1.00 96.25 162 GLY A CA 1
ATOM 1262 C C . GLY A 1 162 ? -10.321 -19.750 10.667 1.00 96.25 162 GLY A C 1
ATOM 1263 O O . GLY A 1 162 ? -10.775 -18.705 10.192 1.00 96.25 162 GLY A O 1
ATOM 1264 N N . SER A 1 163 ? -10.170 -19.926 11.984 1.00 97.44 163 SER A N 1
ATOM 1265 C CA . SER A 1 163 ? -10.500 -18.889 12.966 1.00 97.44 163 SER A CA 1
ATOM 1266 C C . SER A 1 163 ? -9.557 -17.682 12.855 1.00 97.44 163 SER A C 1
ATOM 1268 O O . SER A 1 163 ? -8.448 -17.781 12.330 1.00 97.44 163 SER A O 1
ATOM 1270 N N . ILE A 1 164 ? -10.005 -16.511 13.315 1.00 98.06 164 ILE A N 1
ATOM 1271 C CA . ILE A 1 164 ? -9.188 -15.291 13.362 1.00 98.06 164 ILE A CA 1
ATOM 1272 C C . ILE A 1 164 ? -8.761 -15.024 14.800 1.00 98.06 164 ILE A C 1
ATOM 1274 O O . ILE A 1 164 ? -9.557 -15.151 15.729 1.00 98.06 164 ILE A O 1
ATOM 1278 N N . ARG A 1 165 ? -7.514 -14.595 14.974 1.00 96.62 165 ARG A N 1
ATOM 1279 C CA . ARG A 1 165 ? -6.975 -14.108 16.242 1.00 96.62 165 ARG A CA 1
ATOM 1280 C C . ARG A 1 165 ? -6.392 -12.712 16.042 1.00 96.62 165 ARG A C 1
ATOM 1282 O O . ARG A 1 165 ? -5.668 -12.480 15.081 1.00 96.62 165 ARG A O 1
ATOM 1289 N N . PHE A 1 166 ? -6.673 -11.814 16.978 1.00 98.06 166 PHE A N 1
ATOM 1290 C CA . PHE A 1 166 ? -6.039 -10.503 17.093 1.00 98.06 166 PHE A CA 1
ATOM 1291 C C . PHE A 1 166 ? -5.243 -10.467 18.399 1.00 98.06 166 PHE A C 1
ATOM 1293 O O . PHE A 1 166 ? -5.772 -10.873 19.432 1.00 98.06 166 PHE A O 1
ATOM 1300 N N . MET A 1 167 ? -3.982 -10.043 18.353 1.00 98.12 167 MET A N 1
ATOM 1301 C CA . MET A 1 167 ? -3.089 -10.009 19.515 1.00 98.12 167 MET A CA 1
ATOM 1302 C C . MET A 1 167 ? -2.379 -8.663 19.604 1.00 98.12 167 MET A C 1
ATOM 1304 O O . MET A 1 167 ? -1.988 -8.104 18.581 1.00 98.12 167 MET A O 1
ATOM 1308 N N . VAL A 1 168 ? -2.191 -8.187 20.834 1.00 98.38 168 VAL A N 1
ATOM 1309 C CA . VAL A 1 168 ? -1.466 -6.957 21.179 1.00 98.38 168 VAL A CA 1
ATOM 1310 C C . VAL A 1 168 ? -0.385 -7.318 22.194 1.00 98.38 168 VAL A C 1
ATOM 1312 O O . VAL A 1 168 ? -0.666 -8.016 23.168 1.00 98.38 168 VAL A O 1
ATOM 1315 N N . ASN A 1 169 ? 0.845 -6.869 21.961 1.00 98.00 169 ASN A N 1
ATOM 1316 C CA . ASN A 1 169 ? 1.985 -7.064 22.851 1.00 98.00 169 ASN A CA 1
ATOM 1317 C C . ASN A 1 169 ? 2.059 -5.935 23.882 1.00 98.00 169 ASN A C 1
ATOM 1319 O O . ASN A 1 169 ? 2.901 -5.043 23.792 1.00 98.00 169 ASN A O 1
ATOM 1323 N N . GLY A 1 170 ? 1.127 -5.930 24.827 1.00 96.69 170 GLY A N 1
ATOM 1324 C CA . GLY A 1 170 ? 1.070 -4.892 25.845 1.00 96.69 170 GLY A CA 1
ATOM 1325 C C . GLY A 1 170 ? -0.322 -4.718 26.421 1.00 96.69 170 GLY A C 1
ATOM 1326 O O . GLY A 1 170 ? -1.164 -5.616 26.364 1.00 96.69 170 GLY A O 1
ATOM 1327 N N . GLU A 1 171 ? -0.552 -3.544 26.989 1.00 97.06 171 GLU A N 1
ATOM 1328 C CA . GLU A 1 171 ? -1.833 -3.177 27.577 1.00 97.06 171 GLU A CA 1
ATOM 1329 C C . GLU A 1 171 ? -2.839 -2.754 26.500 1.00 97.06 171 GLU A C 1
ATOM 1331 O O . GLU A 1 171 ? -2.500 -2.077 25.529 1.00 97.06 171 GLU A O 1
ATOM 1336 N N . ILE A 1 172 ? -4.106 -3.123 26.699 1.00 95.75 172 ILE A N 1
ATOM 1337 C CA . ILE A 1 172 ? -5.228 -2.627 25.900 1.00 95.75 172 ILE A CA 1
ATOM 1338 C C . ILE A 1 172 ? -6.012 -1.651 26.771 1.00 95.75 172 ILE A C 1
ATOM 1340 O O . ILE A 1 172 ? -6.679 -2.053 27.722 1.00 95.75 172 ILE A O 1
ATOM 1344 N N . PHE A 1 173 ? -5.942 -0.369 26.425 1.00 95.44 173 PHE A N 1
ATOM 1345 C CA . PHE A 1 173 ? -6.694 0.698 27.075 1.00 95.44 173 PHE A CA 1
ATOM 1346 C C . PHE A 1 173 ? -7.829 1.175 26.164 1.00 95.44 173 PHE A C 1
ATOM 1348 O O . PHE A 1 173 ? -7.599 1.505 25.000 1.00 95.44 173 PHE A O 1
ATOM 1355 N N . THR A 1 174 ? -9.056 1.237 26.686 1.00 95.56 174 THR A N 1
ATOM 1356 C CA . THR A 1 174 ? -10.238 1.691 25.939 1.00 95.56 174 THR A CA 1
ATOM 1357 C C . THR A 1 174 ? -10.867 2.912 26.604 1.00 95.56 174 THR A C 1
ATOM 1359 O O . THR A 1 174 ? -11.000 2.974 27.821 1.00 95.56 174 THR A O 1
ATOM 1362 N N . THR A 1 175 ? -11.298 3.891 25.807 1.00 96.25 175 THR A N 1
ATOM 1363 C CA . THR A 1 175 ? -12.051 5.065 26.297 1.00 96.25 175 THR A CA 1
ATOM 1364 C C . THR A 1 175 ? -13.560 4.825 26.339 1.00 96.25 175 THR A C 1
ATOM 1366 O O . THR A 1 175 ? -14.288 5.551 27.012 1.00 96.25 175 THR A O 1
ATOM 1369 N N . GLY A 1 176 ? -14.029 3.812 25.610 1.00 97.12 176 GLY A N 1
ATOM 1370 C CA . GLY A 1 176 ? -15.408 3.342 25.610 1.00 97.12 176 GLY A CA 1
ATOM 1371 C C . GLY A 1 176 ? -15.546 1.960 26.242 1.00 97.12 176 GLY A C 1
ATOM 1372 O O . GLY A 1 176 ? -14.569 1.351 26.687 1.00 97.12 176 GLY A O 1
ATOM 1373 N N . SER A 1 177 ? -16.781 1.469 26.256 1.00 97.50 177 SER A N 1
ATOM 1374 C CA . SER A 1 177 ? -17.122 0.137 26.749 1.00 97.50 177 SER A CA 1
ATOM 1375 C C . SER A 1 177 ? -16.500 -0.984 25.914 1.00 97.50 177 SER A C 1
ATOM 1377 O O . SER A 1 177 ? -16.313 -0.851 24.704 1.00 97.50 177 SER A O 1
ATOM 1379 N N . ILE A 1 178 ? -16.238 -2.121 26.559 1.00 97.06 178 ILE A N 1
ATOM 1380 C CA . ILE A 1 178 ? -15.798 -3.352 25.890 1.00 97.06 178 ILE A CA 1
ATOM 1381 C C . ILE A 1 178 ? -17.015 -4.253 25.683 1.00 97.06 178 ILE A C 1
ATOM 1383 O O . ILE A 1 178 ? -17.718 -4.571 26.643 1.00 97.06 178 ILE A O 1
ATOM 1387 N N . HIS A 1 179 ? -17.239 -4.695 24.444 1.00 97.31 179 HIS A N 1
ATOM 1388 C CA . HIS A 1 179 ? -18.342 -5.585 24.081 1.00 97.31 179 HIS A CA 1
ATOM 1389 C C . HIS A 1 179 ? -17.834 -6.993 23.751 1.00 97.31 179 HIS A C 1
ATOM 1391 O O . HIS A 1 179 ? -16.999 -7.168 22.863 1.00 97.31 179 HIS A O 1
ATOM 1397 N N . ALA A 1 180 ? -18.369 -8.000 24.445 1.00 95.50 180 ALA A N 1
ATOM 1398 C CA . ALA A 1 180 ? -18.076 -9.416 24.228 1.00 95.50 1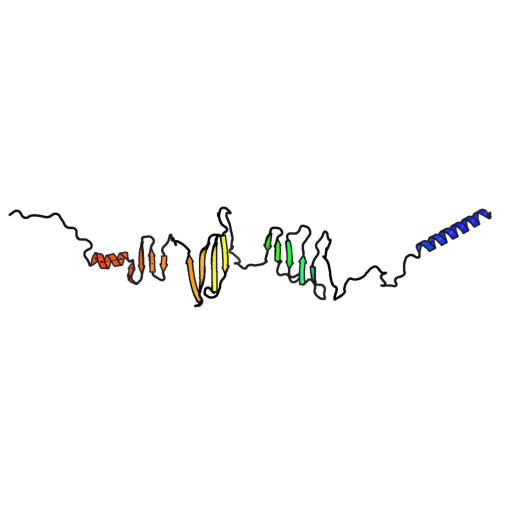80 ALA A CA 1
ATOM 1399 C C . ALA A 1 180 ? -19.385 -10.167 23.947 1.00 95.50 180 ALA A C 1
ATOM 1401 O O . ALA A 1 180 ? -20.108 -10.574 24.860 1.00 95.50 180 ALA A O 1
ATOM 1402 N N . GLY A 1 181 ? -19.726 -10.303 22.663 1.00 96.00 181 GLY A N 1
ATOM 1403 C CA . GLY A 1 181 ? -21.071 -10.720 22.265 1.00 96.00 181 GLY A CA 1
ATOM 1404 C C . GLY A 1 181 ? -22.112 -9.704 22.748 1.00 96.00 181 GLY A C 1
ATOM 1405 O O . GLY A 1 181 ? -21.972 -8.513 22.490 1.00 96.00 181 GLY A O 1
ATOM 1406 N N . ALA A 1 182 ? -23.140 -10.170 23.463 1.00 96.31 182 ALA A N 1
ATOM 1407 C CA . ALA A 1 182 ? -24.177 -9.313 24.050 1.00 96.31 182 ALA A CA 1
ATOM 1408 C C . ALA A 1 182 ? -23.808 -8.734 25.435 1.00 96.31 182 ALA A C 1
ATOM 1410 O O . ALA A 1 182 ? -24.585 -7.969 26.005 1.00 96.31 182 ALA A O 1
ATOM 1411 N N . SER A 1 183 ? -22.654 -9.105 25.994 1.00 98.12 183 SER A N 1
ATOM 1412 C CA . SER A 1 183 ? -22.184 -8.605 27.290 1.00 98.12 183 SER A CA 1
ATOM 1413 C C . SER A 1 183 ? -21.357 -7.331 27.120 1.00 98.12 183 SER A C 1
ATOM 1415 O O . SER A 1 183 ? -20.640 -7.181 26.128 1.00 98.12 183 SER A O 1
ATOM 1417 N N . THR A 1 184 ? -21.415 -6.434 28.107 1.00 98.19 184 THR A N 1
ATOM 1418 C CA . THR A 1 184 ? -20.701 -5.147 28.081 1.00 98.19 184 THR A CA 1
ATOM 1419 C C . THR A 1 184 ? -19.982 -4.894 29.401 1.00 98.19 184 THR A C 1
ATOM 1421 O O . THR A 1 184 ? -20.591 -5.027 30.459 1.00 98.19 184 THR A O 1
ATOM 1424 N N . ILE A 1 185 ? -18.719 -4.470 29.342 1.00 97.81 185 ILE A N 1
ATOM 1425 C CA . ILE A 1 185 ? -18.023 -3.813 30.456 1.00 97.81 185 ILE A CA 1
ATOM 1426 C C . ILE A 1 185 ? -18.128 -2.308 30.218 1.00 97.81 185 ILE A C 1
ATOM 1428 O O . ILE A 1 185 ? -17.623 -1.795 29.218 1.00 97.81 185 ILE A O 1
ATOM 1432 N N . SER A 1 186 ? -18.841 -1.618 31.101 1.00 97.44 186 SER A N 1
ATOM 1433 C CA . SER A 1 186 ? -19.119 -0.186 31.012 1.00 97.44 186 SER A CA 1
ATOM 1434 C C . SER A 1 186 ? -17.960 0.658 31.556 1.00 97.44 186 SER A C 1
ATOM 1436 O O . SER A 1 186 ? -17.140 0.184 32.342 1.00 97.44 186 SER A O 1
ATOM 1438 N N . THR A 1 187 ? -17.890 1.925 31.140 1.00 97.25 187 THR A N 1
ATOM 1439 C CA . THR A 1 187 ? -16.835 2.870 31.548 1.00 97.25 187 THR A CA 1
ATOM 1440 C C . THR A 1 187 ? -16.946 3.315 33.011 1.00 97.25 187 THR A C 1
ATOM 1442 O O . THR A 1 187 ? -15.973 3.810 33.568 1.00 97.25 187 THR A O 1
ATOM 1445 N N . ASP A 1 188 ? -18.098 3.104 33.652 1.00 97.06 188 ASP A N 1
ATOM 1446 C CA . ASP A 1 188 ? -18.329 3.303 35.092 1.00 97.06 188 ASP A CA 1
ATOM 1447 C C . ASP A 1 188 ? -17.985 2.061 35.943 1.00 97.06 188 ASP A C 1
ATOM 1449 O O . ASP A 1 188 ? -18.206 2.053 37.154 1.00 97.06 188 ASP A O 1
ATOM 1453 N N . GLY A 1 189 ? -17.457 1.002 35.318 1.00 96.56 189 GLY A N 1
ATOM 1454 C CA . GLY A 1 189 ? -17.134 -0.270 35.965 1.00 96.56 189 GLY A CA 1
ATOM 1455 C C . GLY A 1 189 ? -18.317 -1.234 36.098 1.00 96.56 189 GLY A C 1
ATOM 1456 O O . GLY A 1 189 ? -18.143 -2.337 36.617 1.00 96.56 189 GLY A O 1
ATOM 1457 N N . ASN A 1 190 ? -19.514 -0.864 35.628 1.00 98.12 190 ASN A N 1
ATOM 1458 C CA . ASN A 1 190 ? -20.665 -1.762 35.626 1.00 98.12 190 ASN A CA 1
ATOM 1459 C C . ASN A 1 190 ? -20.527 -2.843 34.539 1.00 98.12 190 ASN A C 1
ATOM 1461 O O . ASN A 1 190 ? -19.843 -2.662 33.530 1.00 98.12 190 ASN A O 1
ATOM 1465 N N . ILE A 1 191 ? -21.207 -3.974 34.722 1.00 98.38 191 ILE A N 1
ATOM 1466 C CA . ILE A 1 191 ? -21.175 -5.095 33.777 1.00 98.38 191 ILE A CA 1
ATOM 1467 C C . ILE A 1 191 ? -22.604 -5.435 33.371 1.00 98.38 191 ILE A C 1
ATOM 1469 O O . ILE A 1 191 ? -23.431 -5.767 34.213 1.00 98.38 191 ILE A O 1
ATOM 1473 N N . TYR A 1 192 ? -22.897 -5.381 32.078 1.00 98.38 192 TYR A N 1
ATOM 1474 C CA . TYR A 1 192 ? -24.170 -5.828 31.519 1.00 98.38 192 TYR A CA 1
ATOM 1475 C C . TYR A 1 192 ? -24.049 -7.249 30.977 1.00 98.38 192 TYR A C 1
ATOM 1477 O O . TYR A 1 192 ? -23.074 -7.574 30.294 1.00 98.38 192 TYR A O 1
ATOM 1485 N N . GLY A 1 193 ? -25.069 -8.075 31.201 1.00 98.06 193 GLY A N 1
ATOM 1486 C CA . GLY A 1 193 ? -25.171 -9.379 30.555 1.00 98.06 193 GLY A CA 1
ATOM 1487 C C . GLY A 1 193 ? -26.462 -10.118 30.886 1.00 98.06 193 GLY A C 1
ATOM 1488 O O . GLY A 1 193 ? -27.111 -9.862 31.900 1.00 98.06 193 GLY A O 1
ATOM 1489 N N . SER A 1 194 ? -26.816 -11.089 30.040 1.00 97.31 194 SER A N 1
ATOM 1490 C CA . SER A 1 194 ? -28.006 -11.932 30.230 1.00 97.31 194 SER A CA 1
ATOM 1491 C C . SER A 1 194 ? -27.976 -12.717 31.544 1.00 97.31 194 SER A C 1
ATOM 1493 O O . SER A 1 194 ? -29.031 -12.954 32.125 1.00 97.31 194 SER A O 1
ATOM 1495 N N . LEU A 1 195 ? -26.783 -13.050 32.052 1.00 96.44 195 LEU A N 1
ATOM 1496 C CA . LEU A 1 195 ? -26.602 -13.703 33.351 1.00 96.44 195 LEU A CA 1
ATOM 1497 C C . LEU A 1 195 ? -27.164 -12.869 34.517 1.00 96.44 195 LEU A C 1
ATOM 1499 O O . LEU A 1 195 ? -27.671 -13.429 35.485 1.00 96.44 195 LEU A O 1
ATOM 1503 N N . TRP A 1 196 ? -27.116 -11.540 34.406 1.00 95.94 196 TRP A N 1
ATOM 1504 C CA . TRP A 1 196 ? -27.638 -10.606 35.408 1.00 95.94 196 TRP A CA 1
ATOM 1505 C C . TRP A 1 196 ? -29.081 -10.176 35.119 1.00 95.94 196 TRP A C 1
ATOM 1507 O O . TRP A 1 196 ? -29.685 -9.473 35.923 1.00 95.94 196 TRP A O 1
ATOM 1517 N N . GLY A 1 197 ? -29.639 -10.569 33.968 1.00 95.75 197 GLY A N 1
ATOM 1518 C CA . GLY A 1 197 ? -30.912 -10.042 33.472 1.00 95.75 197 GLY A CA 1
ATOM 1519 C C . GLY A 1 197 ? -30.861 -8.545 33.142 1.00 95.75 197 GLY A C 1
ATOM 1520 O O . GLY A 1 197 ? -31.901 -7.894 33.117 1.00 95.75 197 GLY A O 1
ATOM 1521 N N . GLY A 1 198 ? -29.665 -7.988 32.924 1.00 97.12 198 GLY A N 1
ATOM 1522 C CA . GLY A 1 198 ? -29.459 -6.551 32.787 1.00 97.12 198 GLY A CA 1
ATOM 1523 C C . GLY A 1 198 ? -28.099 -6.117 33.320 1.00 97.12 198 GLY A C 1
ATOM 1524 O O . GLY A 1 198 ? -27.083 -6.770 33.070 1.00 97.12 198 GLY A O 1
ATOM 1525 N N . TRP A 1 199 ? -28.082 -5.006 34.051 1.00 98.12 199 TRP A N 1
ATOM 1526 C CA . TRP A 1 199 ? -26.880 -4.499 34.699 1.00 98.12 199 TRP A CA 1
ATOM 1527 C C . TRP A 1 199 ? -26.580 -5.229 36.009 1.00 98.12 199 TRP A C 1
ATOM 1529 O O . TRP A 1 199 ? -27.473 -5.513 36.810 1.00 98.12 199 TRP A O 1
ATOM 1539 N N . LEU A 1 200 ? -25.298 -5.495 36.251 1.00 97.88 200 LEU A N 1
ATOM 1540 C CA . LEU A 1 200 ? -24.815 -6.151 37.459 1.00 97.88 200 LEU A CA 1
ATOM 1541 C C . LEU A 1 200 ? -25.194 -5.356 38.716 1.00 97.88 200 LEU A C 1
ATOM 1543 O O . LEU A 1 200 ? -25.597 -5.961 39.706 1.00 97.88 200 LEU A O 1
ATOM 1547 N N . ASN A 1 201 ? -25.122 -4.021 38.688 1.00 96.81 201 ASN A N 1
ATOM 1548 C CA . ASN A 1 201 ? -25.538 -3.199 39.830 1.00 96.81 201 ASN A CA 1
ATOM 1549 C C . ASN A 1 201 ? -27.031 -3.386 40.179 1.00 96.81 201 ASN A C 1
ATOM 1551 O O . ASN A 1 201 ? -27.356 -3.550 41.353 1.00 96.81 201 ASN A O 1
ATOM 1555 N N . ASP A 1 202 ? -27.928 -3.421 39.190 1.00 96.25 202 ASP A N 1
ATOM 1556 C CA . ASP A 1 202 ? -29.364 -3.648 39.385 1.00 96.25 202 ASP A CA 1
ATOM 1557 C C . ASP A 1 202 ? -29.615 -5.047 39.945 1.00 96.25 202 ASP A C 1
ATOM 1559 O O . ASP A 1 202 ? -30.398 -5.222 40.883 1.00 96.25 202 ASP A O 1
ATOM 1563 N N . TRP A 1 203 ? -28.905 -6.046 39.415 1.00 96.38 203 TRP A N 1
ATOM 1564 C CA . TRP A 1 203 ? -28.967 -7.413 39.916 1.00 96.38 203 TRP A CA 1
ATOM 1565 C C . TRP A 1 203 ? -28.506 -7.509 41.378 1.00 96.38 203 TRP A C 1
ATOM 1567 O O . TRP A 1 203 ? -29.218 -8.104 42.191 1.00 96.38 203 TRP A O 1
ATOM 1577 N N . ILE A 1 204 ? -27.378 -6.882 41.744 1.00 94.44 204 ILE A N 1
ATOM 1578 C CA . ILE A 1 204 ? -26.869 -6.827 43.128 1.00 94.44 204 ILE A CA 1
ATOM 1579 C C . ILE A 1 204 ? -27.869 -6.107 44.041 1.00 94.44 204 ILE A C 1
ATOM 1581 O O . ILE A 1 204 ? -28.189 -6.612 45.119 1.00 94.44 204 ILE A O 1
ATOM 1585 N N . ASN A 1 205 ? -28.401 -4.959 43.617 1.00 92.81 205 ASN A N 1
ATOM 1586 C CA . ASN A 1 205 ? -29.362 -4.182 44.400 1.00 92.81 205 ASN A CA 1
ATOM 1587 C C . ASN A 1 205 ? -30.643 -4.987 44.676 1.00 92.81 205 ASN A C 1
ATOM 1589 O O . ASN A 1 205 ? -31.075 -5.108 45.823 1.00 92.81 205 ASN A O 1
ATOM 1593 N N . ASN A 1 206 ? -31.214 -5.610 43.644 1.00 91.00 206 ASN A N 1
ATOM 1594 C CA . ASN A 1 206 ? -32.470 -6.355 43.747 1.00 91.00 206 ASN A CA 1
ATOM 1595 C C . ASN A 1 206 ? -32.321 -7.740 44.393 1.00 91.00 206 ASN A C 1
ATOM 1597 O O . ASN A 1 206 ? -33.290 -8.294 44.919 1.00 91.00 206 ASN A O 1
ATOM 1601 N N . THR A 1 207 ? -31.127 -8.332 44.344 1.00 88.00 207 THR A N 1
ATOM 1602 C CA . THR A 1 207 ? -30.898 -9.703 44.821 1.00 88.00 207 THR A CA 1
ATOM 1603 C C . THR A 1 207 ? -30.206 -9.762 46.165 1.00 88.00 207 THR A C 1
ATOM 1605 O O . THR A 1 207 ? -30.616 -10.556 47.004 1.00 88.00 207 THR A O 1
ATOM 1608 N N . ILE A 1 208 ? -29.195 -8.928 46.385 1.00 86.75 208 ILE A N 1
ATOM 1609 C CA . ILE A 1 208 ? -28.404 -8.941 47.614 1.00 86.75 208 ILE A CA 1
ATOM 1610 C C . ILE A 1 208 ? -28.940 -7.904 48.594 1.00 86.75 208 ILE A C 1
ATOM 1612 O O . ILE A 1 208 ? -29.371 -8.265 49.682 1.00 86.75 208 ILE A O 1
ATOM 1616 N N . ILE A 1 209 ? -28.990 -6.630 48.204 1.00 79.50 209 ILE A N 1
ATOM 1617 C CA . ILE A 1 209 ? -29.339 -5.541 49.134 1.00 79.50 209 ILE A CA 1
ATOM 1618 C C . ILE A 1 209 ? -30.805 -5.606 49.573 1.00 79.50 209 ILE A C 1
ATOM 1620 O O . ILE A 1 209 ? -31.099 -5.410 50.747 1.00 79.50 209 ILE A O 1
ATOM 1624 N N . ASN A 1 210 ? -31.721 -5.914 48.654 1.00 81.25 210 ASN A N 1
ATOM 1625 C CA . ASN A 1 210 ? -33.149 -5.971 48.972 1.00 81.25 210 ASN A CA 1
ATOM 1626 C C . ASN A 1 210 ? -33.587 -7.289 49.634 1.00 81.25 210 ASN A C 1
ATOM 1628 O O . ASN A 1 210 ? -34.717 -7.368 50.110 1.00 81.25 210 ASN A O 1
ATOM 1632 N N . ARG A 1 211 ? -32.736 -8.329 49.660 1.00 81.44 211 ARG A N 1
ATOM 1633 C CA . ARG A 1 211 ? -33.095 -9.649 50.227 1.00 81.44 211 ARG A CA 1
ATOM 1634 C C . ARG A 1 211 ? -32.218 -10.102 51.396 1.00 81.44 211 ARG A C 1
ATOM 1636 O O . ARG A 1 211 ? -32.618 -11.019 52.105 1.00 81.44 211 ARG A O 1
ATOM 1643 N N . PHE A 1 212 ? -31.059 -9.483 51.615 1.00 81.12 212 PHE A N 1
ATOM 1644 C CA . PHE A 1 212 ? -30.113 -9.827 52.680 1.00 81.12 212 PHE A CA 1
ATOM 1645 C C . PHE A 1 212 ? -29.654 -8.580 53.453 1.00 81.12 212 PHE A C 1
ATOM 1647 O O . PHE A 1 212 ? -29.858 -7.445 53.028 1.00 81.12 212 PHE A O 1
ATOM 1654 N N . VAL A 1 213 ? -29.025 -8.788 54.615 1.00 78.56 213 VAL A N 1
ATOM 1655 C CA . VAL A 1 213 ? -28.489 -7.697 55.445 1.00 78.56 213 VAL A CA 1
ATOM 1656 C C . VAL A 1 213 ? -27.305 -7.039 54.733 1.00 78.56 213 VAL A C 1
ATOM 1658 O O . VAL A 1 213 ? -26.270 -7.667 54.531 1.00 78.56 213 VAL A O 1
ATOM 1661 N N . LYS A 1 214 ? -27.465 -5.762 54.366 1.00 78.00 214 LYS A N 1
ATOM 1662 C CA . LYS A 1 214 ? -26.436 -4.951 53.692 1.00 78.00 214 LYS A CA 1
ATOM 1663 C C . LYS A 1 214 ? -25.239 -4.632 54.595 1.00 78.00 214 LYS A C 1
ATOM 1665 O O . LYS A 1 214 ? -24.117 -4.574 54.106 1.00 78.00 214 LYS A O 1
ATOM 1670 N N . ASP A 1 215 ? -25.497 -4.364 55.874 1.00 82.75 215 ASP A N 1
ATOM 1671 C CA . ASP A 1 215 ? -24.500 -3.995 56.885 1.00 82.75 215 ASP A CA 1
ATOM 1672 C C . ASP A 1 215 ? -25.093 -4.181 58.297 1.00 82.75 215 ASP A C 1
ATOM 1674 O O . ASP A 1 215 ? -26.298 -3.989 58.482 1.00 82.75 215 ASP A O 1
ATOM 1678 N N . ILE A 1 216 ? -24.265 -4.529 59.289 1.00 83.19 216 ILE A N 1
ATOM 1679 C CA . ILE A 1 216 ? -24.643 -4.569 60.713 1.00 83.19 216 ILE A CA 1
ATOM 1680 C C . ILE A 1 216 ? -23.877 -3.460 61.423 1.00 83.19 216 ILE A C 1
ATOM 1682 O O . ILE A 1 216 ? -22.675 -3.566 61.659 1.00 83.19 216 ILE A O 1
ATOM 1686 N N . ARG A 1 217 ? -24.595 -2.410 61.824 1.00 88.69 217 ARG A N 1
ATOM 1687 C CA . ARG A 1 217 ? -24.036 -1.351 62.666 1.00 88.69 217 ARG A CA 1
ATOM 1688 C C . ARG A 1 217 ? -24.428 -1.601 64.111 1.00 88.69 217 ARG A C 1
ATOM 1690 O O . ARG A 1 217 ? -25.603 -1.512 64.454 1.00 88.69 217 ARG A O 1
ATOM 1697 N N . LEU A 1 218 ? -23.446 -1.928 64.944 1.00 83.00 218 LEU A N 1
ATOM 1698 C CA . LEU A 1 218 ? -23.643 -2.074 66.384 1.00 83.00 218 LEU A CA 1
ATOM 1699 C C . LEU A 1 218 ? -23.661 -0.683 67.037 1.00 83.00 218 LEU A C 1
ATOM 1701 O O . LEU A 1 218 ? -22.759 0.124 66.807 1.00 83.00 218 LEU A O 1
ATOM 1705 N N . GLY A 1 219 ? -24.710 -0.396 67.810 1.00 86.50 219 GLY A N 1
ATOM 1706 C CA . GLY A 1 219 ? -24.816 0.816 68.628 1.00 86.50 219 GLY A CA 1
ATOM 1707 C C . GLY A 1 219 ? -23.995 0.732 69.920 1.00 86.50 219 GLY A C 1
ATOM 1708 O O . GLY A 1 219 ? -23.383 -0.295 70.215 1.00 86.50 219 GLY A O 1
ATOM 1709 N N . GLY A 1 220 ? -23.981 1.820 70.699 1.00 80.31 220 GLY A N 1
ATOM 1710 C CA . GLY A 1 220 ? -23.356 1.840 72.026 1.00 80.31 220 GLY A CA 1
ATOM 1711 C C . GLY A 1 220 ? -24.031 0.867 73.003 1.00 80.31 220 GLY A C 1
ATOM 1712 O O . GLY A 1 220 ? -25.231 0.624 72.907 1.00 80.31 220 GLY A O 1
ATOM 1713 N N . ILE A 1 221 ? -23.252 0.302 73.930 1.00 81.81 221 ILE A N 1
ATOM 1714 C CA . ILE A 1 221 ? -23.736 -0.644 74.947 1.00 81.81 221 ILE A CA 1
ATOM 1715 C C . ILE A 1 221 ? -24.580 0.118 75.978 1.00 81.81 221 ILE A C 1
ATOM 1717 O O . ILE A 1 221 ? -24.050 0.970 76.691 1.00 81.81 221 ILE A O 1
ATOM 1721 N N . GLU A 1 222 ? -25.871 -0.200 76.082 1.00 80.44 222 GLU A N 1
ATOM 1722 C CA . GLU A 1 222 ? -26.734 0.278 77.168 1.00 80.44 222 GLU A CA 1
ATOM 1723 C C . GLU A 1 222 ? -26.714 -0.716 78.334 1.00 80.44 222 GLU A C 1
ATOM 1725 O O . GLU A 1 222 ? -26.970 -1.909 78.164 1.00 80.44 222 GLU A O 1
ATOM 1730 N N . TYR A 1 223 ? -26.412 -0.217 79.533 1.00 80.44 223 TYR A N 1
ATOM 1731 C CA . TYR A 1 223 ? -26.520 -0.977 80.776 1.00 80.44 223 TYR A CA 1
ATOM 1732 C C . TYR A 1 223 ? -27.819 -0.585 81.486 1.00 80.44 223 TYR A C 1
ATOM 1734 O O . TYR A 1 223 ? -28.076 0.601 81.689 1.00 80.44 223 TYR A O 1
ATOM 1742 N N . ALA A 1 224 ? -28.629 -1.566 81.889 1.00 72.06 224 ALA A N 1
ATOM 1743 C CA . ALA A 1 224 ? -29.802 -1.315 82.721 1.00 72.06 224 ALA A CA 1
ATOM 1744 C C . ALA A 1 224 ? -29.362 -0.935 84.145 1.00 72.06 224 ALA A C 1
ATOM 1746 O O . ALA A 1 224 ? -28.558 -1.646 84.753 1.00 72.06 224 ALA A O 1
ATOM 1747 N N . GLN A 1 225 ? -29.879 0.177 84.680 1.00 69.50 225 GLN A N 1
ATOM 1748 C CA . GLN A 1 225 ? -29.730 0.488 86.103 1.00 69.50 225 GLN A CA 1
ATOM 1749 C C . GLN A 1 225 ? -30.603 -0.480 86.909 1.00 69.50 225 GLN A C 1
ATOM 1751 O O . GLN A 1 225 ? -31.805 -0.577 86.660 1.00 69.50 225 GLN A O 1
ATOM 1756 N N . ALA A 1 226 ? -29.958 -1.222 87.812 1.00 66.12 226 ALA A N 1
ATOM 1757 C CA . ALA A 1 226 ? -30.599 -2.088 88.798 1.00 66.12 226 ALA A CA 1
ATOM 1758 C C . ALA A 1 226 ? -31.274 -1.274 89.909 1.00 66.12 226 ALA A C 1
ATOM 1760 O O . ALA A 1 226 ? -30.730 -0.199 90.257 1.00 66.12 226 ALA A O 1
#

Radius of gyration: 46.46 Å; chains: 1; bounding box: 86×56×177 Å

pLDDT: mean 84.6, std 14.37, range [51.0, 98.56]

Secondary structure (DSSP, 8-state):
--HHHHHHHHHHHHHHHHHHHHTSSSS----TT---S-------TT----S------SS-EEEEEE-TT--EEEEEEE-TT-SEEEEE-GGG---EEEEETTS-EE-S-----TTS-------S--SS-EEEEEEEETTEEEEEEEEESS-EEEEEEE-TTS-EEEEESS----SS-EEETTEEE-TTS-EEEGGGTEEHHHHHIIIIITTS-------PPPPPP-

Sequence (226 aa):
MDKHTTWLAYIWALISGICAQWTLNDYINHGDGYAPGWRREFSRTGDGMTGNLYLKNEGRINLAIVDEAETPRMWLFKDKGGDGVHINNGNDGGGDFIFGKDGGFYASAVRAGIGRKLAVTSDNNSALSARFNLWGGGDRPTVIELDDDQGWHLYSQRNPDGSIRFMVNGEIFTTGSIHAGASTISTDGNIYGSLWGGWLNDWINNTIINRFVKDIRLGGIEYAQA

Foldseek 3Di:
DDPVVVVVVVVVVVVVVVVVVVVPPPDDDPDDPRDPDDDPPPPDPPDDDPDDDDDDDQFKDWDF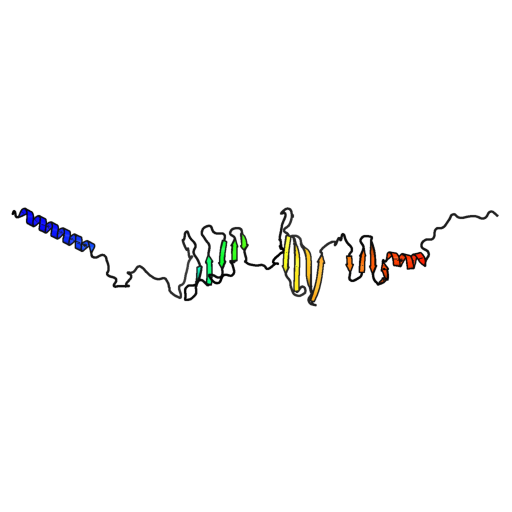DAPPVRQTQWTFIDTDVDFFTWIARGPVGDDIFGCGPVRDTDDPDPDDDDPDDDDDDDPVPPPWDKDFDWDADDQFRTKTFIDTPVGTAWIWTQGPVRDIDIDGPDDDDDPAWDDDPPWIQGPVRWIADVVQVGIPVVSCCVPPVVPHPPDDDDDDDDDDDD